Protein AF-A0A7V1NT72-F1 (afdb_monomer_lite)

Sequence (198 aa):
MRAHKFSLVWIGRPIEELARWRARYIGAERLGDFTPPPFPPETQSIVDALARRDTKRSRVLAKYLAEMRDVLAEMHRVLRPDAPAAVVVGTSIMRGLNIQTHLCLAEIATDVGFDLVRISERKLDRDRRMMPARFGKKSSQIEERMHHEYVIGLLKPEAGNERAIQELDNESQYEMLETLVEGRRLRDIADLPFDLAI

Secondary structure (DSSP, 8-state):
--SSHHHHHHTT--HHHHHHHHHTSTT-S--TT--PPP--HHHHHHHHHHHTT-HHHHHHHHHHHHHHHHHHHHHHHHSPTT-EEEEEEE--EETTEE--HHHHHHHHHHHHT-EEEEEEEEEPPGGGSSSPPP-SS---TTTTS--EEEEEEEEPPPTT-SS--S-SS-HHHHHHHHHHHHT----SGGGSSS----

Radius of gyration: 19.91 Å; chains: 1; bounding box: 55×39×51 Å

pLDDT: mean 79.7, std 19.13, range [36.69, 98.44]

Foldseek 3Di:
DVPCLVVCVVVPHDNVVVVVVLCVDQLRLDLPPDDADDADDVLVVLLVVVCVVPVSVSSSVSSNLRVLLVVLLVVLVPDDAFAKDKDKFFWDQDNNDTSPVLVRSLRSNVVSQWDFDDKAKDFADQCPDPDHDDDDDDDDVVNVPGRIMIMTMITNHPPPDPDDPDDDDCPQNVQQSVCVRVVPDCPDPVVRPDDPDD

Structure (mmCIF, N/CA/C/O backbone):
data_AF-A0A7V1NT72-F1
#
_entry.id   AF-A0A7V1NT72-F1
#
loop_
_atom_site.group_PDB
_atom_site.id
_atom_site.type_symbol
_atom_site.label_atom_id
_atom_site.label_alt_id
_atom_site.label_comp_id
_atom_site.label_asym_id
_atom_site.label_entity_id
_atom_site.label_seq_id
_atom_site.pdbx_PDB_ins_code
_atom_site.Cartn_x
_atom_site.Cartn_y
_atom_site.Cartn_z
_atom_site.occupancy
_atom_site.B_iso_or_equiv
_atom_site.auth_seq_id
_atom_site.auth_comp_id
_atom_site.auth_asym_id
_atom_site.auth_atom_id
_atom_site.pdbx_PDB_model_num
ATOM 1 N N . MET A 1 1 ? 3.294 -9.321 -12.147 1.00 66.69 1 MET A N 1
ATOM 2 C CA . MET A 1 1 ? 3.641 -10.502 -12.978 1.00 66.69 1 MET A CA 1
ATOM 3 C C . MET A 1 1 ? 5.153 -10.830 -12.975 1.00 66.69 1 MET A C 1
ATOM 5 O O . MET A 1 1 ? 5.717 -11.158 -14.014 1.00 66.69 1 MET A O 1
ATOM 9 N N . ARG A 1 2 ? 5.852 -10.736 -11.827 1.00 66.12 2 ARG A N 1
ATOM 10 C CA . ARG A 1 2 ? 7.280 -11.121 -11.720 1.00 66.12 2 ARG A CA 1
ATOM 11 C C . ARG A 1 2 ? 7.453 -12.611 -11.383 1.00 66.12 2 ARG A C 1
ATOM 13 O O . ARG A 1 2 ? 8.320 -13.241 -11.968 1.00 66.12 2 ARG A O 1
ATOM 20 N N . ALA A 1 3 ? 6.595 -13.173 -10.527 1.00 73.00 3 ALA A N 1
ATOM 21 C CA . ALA A 1 3 ? 6.707 -14.562 -10.064 1.00 73.00 3 ALA A CA 1
ATOM 22 C C . ALA A 1 3 ? 6.225 -15.620 -11.079 1.00 73.00 3 ALA A C 1
ATOM 24 O O . ALA A 1 3 ? 6.776 -16.709 -11.126 1.00 73.00 3 ALA A O 1
ATOM 25 N N . HIS A 1 4 ? 5.242 -15.297 -11.927 1.00 83.44 4 HIS A N 1
ATOM 26 C CA . HIS A 1 4 ? 4.572 -16.294 -12.784 1.00 83.44 4 HIS A CA 1
ATOM 27 C C . HIS A 1 4 ? 4.878 -16.146 -14.280 1.00 83.44 4 HIS A C 1
ATOM 29 O O . HIS A 1 4 ? 4.281 -16.836 -15.099 1.00 83.44 4 HIS A O 1
ATOM 35 N N . LYS A 1 5 ? 5.790 -15.238 -14.669 1.00 87.44 5 LYS A N 1
ATOM 36 C CA . LYS A 1 5 ? 6.054 -14.932 -16.088 1.00 87.44 5 LYS A CA 1
ATOM 37 C C . LYS A 1 5 ? 6.445 -16.188 -16.874 1.00 87.44 5 LYS A C 1
ATOM 39 O O . LYS A 1 5 ? 5.870 -16.432 -17.925 1.00 87.44 5 LYS A O 1
ATOM 44 N N . PHE A 1 6 ? 7.410 -16.964 -16.379 1.00 88.88 6 PHE A N 1
ATOM 45 C CA . PHE A 1 6 ? 7.919 -18.137 -17.096 1.00 88.88 6 PHE A CA 1
ATOM 46 C C . PHE A 1 6 ? 6.894 -19.269 -17.170 1.00 88.88 6 PHE A C 1
ATOM 48 O O . PHE A 1 6 ? 6.742 -19.856 -18.233 1.00 88.88 6 PHE A O 1
ATOM 55 N N . SER A 1 7 ? 6.132 -19.510 -16.099 1.00 92.50 7 SER A N 1
ATOM 56 C CA . SER A 1 7 ? 5.038 -20.489 -16.105 1.00 92.50 7 SER A CA 1
ATOM 57 C C . SER A 1 7 ? 3.956 -20.128 -17.127 1.00 92.50 7 SER A C 1
ATOM 59 O O . SER A 1 7 ? 3.489 -20.992 -17.859 1.00 92.50 7 SER A O 1
ATOM 61 N N . LEU A 1 8 ? 3.594 -18.843 -17.226 1.00 92.38 8 LEU A N 1
ATOM 62 C CA . LEU A 1 8 ? 2.610 -18.373 -18.205 1.00 92.38 8 LEU A CA 1
ATOM 63 C C . LEU A 1 8 ? 3.124 -18.501 -19.644 1.00 92.38 8 LEU A C 1
ATOM 65 O O . LEU A 1 8 ? 2.370 -18.920 -20.515 1.00 92.38 8 LEU A O 1
ATOM 69 N N . VAL A 1 9 ? 4.402 -18.192 -19.891 1.00 93.69 9 VAL A N 1
ATOM 70 C CA . VAL A 1 9 ? 5.030 -18.420 -21.205 1.00 93.69 9 VAL A CA 1
ATOM 71 C C . VAL A 1 9 ? 5.058 -19.912 -21.548 1.00 93.69 9 VAL A C 1
ATOM 73 O O . VAL A 1 9 ? 4.747 -20.274 -22.676 1.00 93.69 9 VAL A O 1
ATOM 76 N N . TRP A 1 10 ? 5.383 -20.778 -20.584 1.00 94.56 10 TRP A N 1
ATOM 77 C CA . TRP A 1 10 ? 5.433 -22.231 -20.779 1.00 94.56 10 TRP A CA 1
ATOM 78 C C . TRP A 1 10 ? 4.069 -22.833 -21.151 1.00 94.56 10 TRP A C 1
ATOM 80 O O . TRP A 1 10 ? 4.008 -23.688 -22.025 1.00 94.56 10 TRP A O 1
ATOM 90 N N . ILE A 1 11 ? 2.969 -22.324 -20.582 1.00 96.12 11 ILE A N 1
ATOM 91 C CA . ILE A 1 11 ? 1.588 -22.715 -20.947 1.00 96.12 11 ILE A CA 1
ATOM 92 C C . ILE A 1 11 ? 1.115 -22.004 -22.243 1.00 96.12 11 ILE A C 1
ATOM 94 O O . ILE A 1 11 ? -0.050 -22.054 -22.622 1.00 96.12 11 ILE A O 1
ATOM 98 N N . GLY A 1 12 ? 2.022 -21.340 -22.968 1.00 95.12 12 GLY A N 1
ATOM 99 C CA . GLY A 1 12 ? 1.766 -20.796 -24.303 1.00 95.12 12 GLY A CA 1
ATOM 100 C C . GLY A 1 12 ? 1.251 -19.356 -24.338 1.00 95.12 12 GLY A C 1
ATOM 101 O O . GLY A 1 12 ? 0.771 -18.914 -25.381 1.00 95.12 12 GLY A O 1
ATOM 102 N N . ARG A 1 13 ? 1.335 -18.586 -23.239 1.00 94.94 13 ARG A N 1
ATOM 103 C CA . ARG A 1 13 ? 0.926 -17.168 -23.260 1.00 94.94 13 ARG A CA 1
ATOM 104 C C . ARG A 1 13 ? 1.977 -16.285 -23.945 1.00 94.94 13 ARG A C 1
ATOM 106 O O . ARG A 1 13 ? 3.141 -16.310 -23.533 1.00 94.94 13 ARG A O 1
ATOM 113 N N . PRO A 1 14 ? 1.591 -15.446 -24.928 1.00 94.81 14 PRO A N 1
ATOM 114 C CA . PRO A 1 14 ? 2.528 -14.567 -25.621 1.00 94.81 14 PRO A CA 1
ATOM 115 C C . PRO A 1 14 ? 3.187 -13.549 -24.685 1.00 94.81 14 PRO A C 1
ATOM 117 O O . PRO A 1 14 ? 2.525 -12.906 -23.867 1.00 94.81 14 PRO A O 1
ATOM 120 N N . ILE A 1 15 ? 4.494 -13.325 -24.848 1.00 91.94 15 ILE A N 1
ATOM 121 C CA . ILE A 1 15 ? 5.262 -12.374 -24.023 1.00 91.94 15 ILE A CA 1
ATOM 122 C C . ILE A 1 15 ? 4.701 -10.950 -24.126 1.00 91.94 15 ILE A C 1
ATOM 124 O O . ILE A 1 15 ?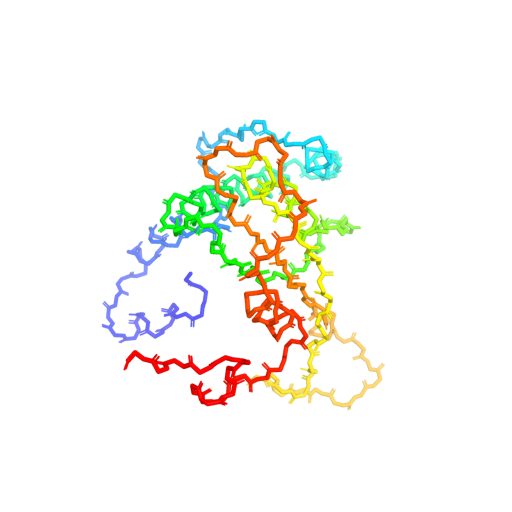 4.665 -10.230 -23.128 1.00 91.94 15 ILE A O 1
ATOM 128 N N . GLU A 1 16 ? 4.252 -10.547 -25.311 1.00 91.56 16 GLU A N 1
ATOM 129 C CA . GLU A 1 16 ? 3.646 -9.236 -25.562 1.00 91.56 16 GLU A CA 1
ATOM 130 C C . GLU A 1 16 ? 2.365 -9.045 -24.747 1.00 91.56 16 GLU A C 1
ATOM 132 O O . GLU A 1 16 ? 2.163 -8.006 -24.116 1.00 91.56 16 GLU A O 1
ATOM 137 N N . GLU A 1 17 ? 1.527 -10.081 -24.688 1.00 91.44 17 GLU A N 1
ATOM 138 C CA . GLU A 1 17 ? 0.306 -10.075 -23.893 1.00 91.44 17 GLU A CA 1
ATOM 139 C C . GLU A 1 17 ? 0.630 -9.897 -22.407 1.00 91.44 17 GLU A C 1
ATOM 141 O O . GLU A 1 17 ? 0.099 -9.011 -21.735 1.00 91.44 17 GLU A O 1
ATOM 146 N N . LEU A 1 18 ? 1.581 -10.689 -21.919 1.00 90.94 18 LEU A N 1
ATOM 147 C CA . LEU A 1 18 ? 2.086 -10.623 -20.557 1.00 90.94 18 LEU A CA 1
ATOM 148 C C . LEU A 1 18 ? 2.665 -9.229 -20.235 1.00 90.94 18 LEU A C 1
ATOM 150 O O . LEU A 1 18 ? 2.420 -8.678 -19.159 1.00 90.94 18 LEU A O 1
ATOM 154 N N . ALA A 1 19 ? 3.407 -8.610 -21.156 1.00 87.56 19 ALA A N 1
ATOM 155 C CA . ALA A 1 19 ? 3.945 -7.262 -20.977 1.00 87.56 19 ALA A CA 1
ATOM 156 C C . ALA A 1 19 ? 2.838 -6.205 -20.814 1.00 87.56 19 ALA A C 1
ATOM 158 O O . ALA A 1 19 ? 2.955 -5.346 -19.933 1.00 87.56 19 ALA A O 1
ATOM 159 N N . ARG A 1 20 ? 1.747 -6.304 -21.591 1.00 88.38 20 ARG A N 1
ATOM 160 C CA . ARG A 1 20 ? 0.566 -5.434 -21.439 1.00 88.38 20 ARG A CA 1
ATOM 161 C C . ARG A 1 20 ? -0.078 -5.601 -20.068 1.00 88.38 20 ARG A C 1
ATOM 163 O O . ARG A 1 20 ? -0.320 -4.607 -19.389 1.00 88.38 20 ARG A O 1
ATOM 170 N N . TRP A 1 21 ? -0.282 -6.839 -19.617 1.00 88.38 21 TRP A N 1
ATOM 171 C CA . TRP A 1 21 ? -0.827 -7.104 -18.284 1.00 88.38 21 TRP A CA 1
ATOM 172 C C . TRP A 1 21 ? 0.068 -6.557 -17.181 1.00 88.38 21 TRP A C 1
ATOM 174 O O . TRP A 1 21 ? -0.412 -5.861 -16.294 1.00 88.38 21 TRP A O 1
ATOM 184 N N . ARG A 1 22 ? 1.383 -6.784 -17.262 1.00 86.38 22 ARG A N 1
ATOM 185 C CA . ARG A 1 22 ? 2.346 -6.275 -16.276 1.00 86.38 22 ARG A CA 1
ATOM 186 C C . ARG A 1 22 ? 2.267 -4.759 -16.095 1.00 86.38 22 ARG A C 1
ATOM 188 O O . ARG A 1 22 ? 2.505 -4.301 -14.984 1.00 86.38 22 ARG A O 1
ATOM 195 N N . ALA A 1 23 ? 1.969 -4.002 -17.149 1.00 85.50 23 ALA A N 1
ATOM 196 C CA . ALA A 1 23 ? 1.839 -2.550 -17.067 1.00 85.50 23 ALA A CA 1
ATOM 197 C C . ALA A 1 23 ? 0.622 -2.093 -16.241 1.00 85.50 23 ALA A C 1
ATOM 199 O O . ALA A 1 23 ? 0.641 -0.980 -15.730 1.00 85.50 23 ALA A O 1
ATOM 200 N N . ARG A 1 24 ? -0.398 -2.950 -16.089 1.00 85.94 24 ARG A N 1
ATOM 201 C CA . ARG A 1 24 ? -1.626 -2.679 -15.323 1.00 85.94 24 ARG A CA 1
ATOM 202 C C . ARG A 1 24 ? -1.544 -3.096 -13.852 1.00 85.94 24 ARG A C 1
ATOM 204 O O . ARG A 1 24 ? -2.481 -2.852 -13.109 1.00 85.94 24 ARG A O 1
ATOM 211 N N . TYR A 1 25 ? -0.480 -3.788 -13.442 1.00 87.94 25 TYR A N 1
ATOM 212 C CA . TYR A 1 25 ? -0.335 -4.230 -12.054 1.00 87.94 25 TYR A CA 1
ATOM 213 C C . TYR A 1 25 ? 0.038 -3.040 -11.173 1.00 87.94 25 TYR A C 1
ATOM 215 O O . TYR A 1 25 ? 0.802 -2.171 -11.598 1.00 87.94 25 TYR A O 1
ATOM 223 N N . ILE A 1 26 ? -0.409 -3.084 -9.921 1.00 86.12 26 ILE A N 1
ATOM 224 C CA . ILE A 1 26 ? 0.021 -2.146 -8.884 1.00 86.12 26 ILE A CA 1
ATOM 225 C C . ILE A 1 26 ? 1.551 -2.156 -8.783 1.00 86.12 26 ILE A C 1
ATOM 227 O O . ILE A 1 26 ? 2.196 -3.212 -8.844 1.00 86.12 26 ILE A O 1
ATOM 231 N N . GLY A 1 27 ? 2.142 -0.968 -8.676 1.00 82.25 27 GLY A N 1
ATOM 232 C CA . GLY A 1 27 ? 3.588 -0.780 -8.619 1.00 82.25 27 GLY A CA 1
ATOM 233 C C . GLY A 1 27 ? 4.294 -1.014 -9.958 1.00 82.25 27 GLY A C 1
ATOM 234 O O . GLY A 1 27 ? 5.514 -1.209 -9.998 1.00 82.25 27 GLY A O 1
ATOM 235 N N . ALA A 1 28 ? 3.567 -1.019 -11.081 1.00 85.44 28 ALA A N 1
ATOM 236 C CA . ALA A 1 28 ? 4.200 -1.013 -12.393 1.00 85.44 28 ALA A CA 1
ATOM 237 C C . ALA A 1 28 ? 5.002 0.284 -12.594 1.00 85.44 28 ALA A C 1
ATOM 239 O O . ALA A 1 28 ? 4.459 1.383 -12.508 1.00 85.44 28 ALA A O 1
ATOM 240 N N . GLU A 1 29 ? 6.286 0.145 -12.941 1.00 86.06 29 GLU A N 1
ATOM 241 C CA . GLU A 1 29 ? 7.218 1.268 -13.158 1.00 86.06 29 GLU A CA 1
ATOM 242 C C . GLU A 1 29 ? 6.925 2.073 -14.438 1.00 86.06 29 GLU A C 1
ATOM 244 O O . GLU A 1 29 ? 7.556 3.099 -14.693 1.00 86.06 29 GLU A O 1
ATOM 249 N N . ARG A 1 30 ? 5.989 1.608 -15.275 1.00 84.50 30 ARG A N 1
AT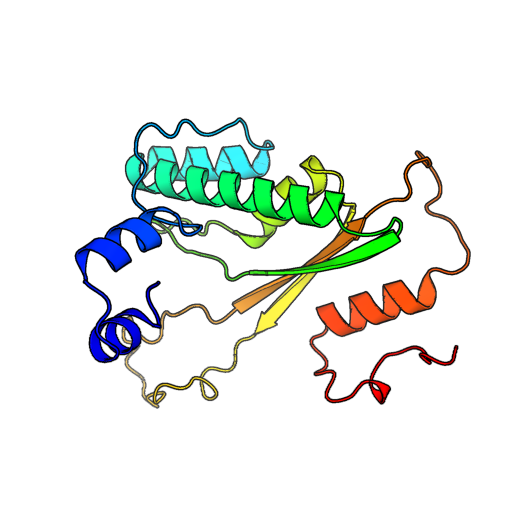OM 250 C CA . ARG A 1 30 ? 5.551 2.347 -16.458 1.00 84.50 30 ARG A CA 1
ATOM 251 C C . ARG A 1 30 ? 4.605 3.456 -16.003 1.00 84.50 30 ARG A C 1
ATOM 253 O O . ARG A 1 30 ? 3.486 3.177 -15.592 1.00 84.50 30 ARG A O 1
ATOM 260 N N . LEU A 1 31 ? 5.084 4.693 -16.083 1.00 81.75 31 LEU A N 1
ATOM 261 C CA . LEU A 1 31 ? 4.344 5.871 -15.630 1.00 81.75 31 LEU A CA 1
ATOM 262 C C . LEU A 1 31 ? 3.244 6.289 -16.614 1.00 81.75 31 LEU A C 1
ATOM 264 O O . LEU A 1 31 ? 2.164 6.651 -16.174 1.00 81.75 31 LEU A O 1
ATOM 268 N N . GLY A 1 32 ? 3.490 6.212 -17.929 1.00 81.62 32 GLY A N 1
ATOM 269 C CA . GLY A 1 32 ? 2.571 6.805 -18.912 1.00 81.62 32 GLY A CA 1
ATOM 270 C C . GLY A 1 32 ? 2.311 8.287 -18.606 1.00 81.62 32 GLY A C 1
ATOM 271 O O . GLY A 1 32 ? 3.198 8.965 -18.080 1.00 81.62 32 GLY A O 1
ATOM 272 N N . ASP A 1 33 ? 1.084 8.740 -18.854 1.00 81.44 33 ASP A N 1
ATOM 273 C CA . ASP A 1 33 ? 0.624 10.109 -18.569 1.00 81.44 33 ASP A CA 1
ATOM 274 C C . ASP A 1 33 ? 0.078 10.264 -17.138 1.00 81.44 33 ASP A C 1
ATOM 276 O O . ASP A 1 33 ? -0.791 11.085 -16.863 1.00 81.44 33 ASP A O 1
ATOM 280 N N . PHE A 1 34 ? 0.575 9.450 -16.201 1.00 86.56 34 PHE A N 1
ATOM 281 C CA . PHE A 1 34 ? 0.149 9.507 -14.809 1.00 86.56 34 PHE A CA 1
ATOM 282 C C . PHE A 1 34 ? 0.612 10.801 -14.128 1.00 86.56 34 PHE A C 1
ATOM 284 O O . PHE A 1 34 ? 1.822 11.078 -14.034 1.00 86.56 34 PHE A O 1
ATOM 291 N N . THR A 1 35 ? -0.370 11.519 -13.586 1.00 87.81 35 THR A N 1
ATOM 292 C CA . THR A 1 35 ? -0.201 12.658 -12.685 1.00 87.81 35 THR A CA 1
ATOM 293 C C . THR A 1 35 ? -0.656 12.232 -11.295 1.00 87.81 35 THR A C 1
ATOM 295 O O . THR A 1 35 ? -1.805 11.809 -11.146 1.00 87.81 35 THR A O 1
ATOM 298 N N . PRO A 1 36 ? 0.224 12.299 -10.283 1.00 85.31 36 PRO A N 1
ATOM 299 C CA . PRO A 1 36 ? -0.156 11.904 -8.948 1.00 85.31 36 PRO A CA 1
ATOM 300 C C . PRO A 1 36 ? -1.204 12.867 -8.368 1.00 85.31 36 PRO A C 1
ATOM 302 O O . PRO A 1 36 ? -1.086 14.080 -8.542 1.00 85.31 36 PRO A O 1
ATOM 305 N N . PRO A 1 37 ? -2.211 12.329 -7.673 1.00 90.56 37 PRO A N 1
ATOM 306 C CA . PRO A 1 37 ? -3.109 13.107 -6.825 1.00 90.56 37 PRO A CA 1
ATOM 307 C C . PRO A 1 37 ? -2.332 13.703 -5.636 1.00 90.56 37 PRO A C 1
ATOM 309 O O . PRO A 1 37 ? -1.239 13.213 -5.331 1.00 90.56 37 PRO A O 1
ATOM 312 N N . PRO A 1 38 ? -2.879 14.716 -4.940 1.00 92.19 38 PRO A N 1
ATOM 313 C CA . PRO A 1 38 ? -2.309 15.148 -3.671 1.00 92.19 38 PRO A CA 1
ATOM 314 C C . PRO A 1 38 ? -2.342 13.995 -2.660 1.00 92.19 38 PRO A C 1
ATOM 316 O O . PRO A 1 38 ? -3.281 13.192 -2.653 1.00 92.19 38 PRO A O 1
ATOM 319 N N . PHE A 1 39 ? -1.305 13.918 -1.830 1.00 97.00 39 PHE A N 1
ATOM 320 C CA . PHE A 1 39 ? -1.243 13.008 -0.691 1.00 97.00 39 PHE A CA 1
ATOM 321 C C . PHE A 1 39 ? -1.368 13.783 0.623 1.00 97.00 39 PHE A C 1
ATOM 323 O O . PHE A 1 39 ? -1.073 14.984 0.651 1.00 97.00 39 PHE A O 1
ATOM 330 N N . PRO A 1 40 ? -1.736 13.095 1.715 1.00 97.44 40 PRO A N 1
ATOM 331 C CA . PRO A 1 40 ? -1.598 13.626 3.063 1.00 97.44 40 PRO A CA 1
ATOM 332 C C . PRO A 1 40 ? -0.173 14.142 3.359 1.00 97.44 40 PRO A C 1
ATOM 334 O O . PRO A 1 40 ? 0.787 13.706 2.704 1.00 97.44 40 PRO A O 1
ATOM 337 N N . PRO A 1 41 ? -0.010 15.095 4.295 1.00 97.62 41 PRO A N 1
ATOM 338 C CA . PRO A 1 41 ? 1.226 15.859 4.448 1.00 97.62 41 PRO A CA 1
ATOM 339 C C . PRO A 1 41 ? 2.490 15.023 4.676 1.00 97.62 41 PRO A C 1
ATOM 341 O O . PRO A 1 41 ? 3.522 15.312 4.057 1.00 97.62 41 PRO A O 1
ATOM 344 N N . GLU A 1 42 ? 2.449 13.992 5.525 1.00 96.00 42 GLU A N 1
ATOM 345 C CA . GLU A 1 42 ? 3.649 13.205 5.833 1.00 96.00 42 GLU A CA 1
ATOM 346 C C . GLU A 1 42 ? 4.066 12.374 4.616 1.00 96.00 42 GLU A C 1
ATOM 348 O O . GLU A 1 42 ? 5.227 12.393 4.197 1.00 96.00 42 GLU A O 1
ATOM 353 N N . THR A 1 43 ? 3.103 11.736 3.962 1.00 97.62 43 THR A N 1
ATOM 354 C CA . THR A 1 43 ? 3.280 10.973 2.727 1.00 97.62 43 THR A CA 1
ATOM 355 C C . THR A 1 43 ? 3.811 11.855 1.601 1.00 97.62 43 THR A C 1
ATOM 357 O O . THR A 1 43 ? 4.777 11.482 0.923 1.00 97.62 43 THR A O 1
ATOM 360 N N . GLN A 1 44 ? 3.235 13.045 1.412 1.00 97.88 44 GLN A N 1
ATOM 361 C CA . GLN A 1 44 ? 3.701 14.001 0.410 1.00 97.88 44 GLN A CA 1
ATOM 362 C C . GLN A 1 44 ? 5.154 14.410 0.682 1.00 97.88 44 GLN A C 1
ATOM 364 O O . GLN A 1 44 ? 5.971 14.445 -0.242 1.00 97.88 44 GLN A O 1
ATOM 369 N N . SER A 1 45 ? 5.521 14.618 1.950 1.00 97.69 45 SER A N 1
ATOM 370 C CA . SER A 1 45 ? 6.891 14.972 2.330 1.00 97.69 45 SER A CA 1
ATOM 371 C C . SER A 1 45 ? 7.916 13.899 1.928 1.00 97.69 45 SER A C 1
ATOM 373 O O . SER A 1 45 ? 9.014 14.237 1.469 1.00 97.69 45 SER A O 1
ATOM 375 N N . ILE A 1 46 ? 7.555 12.611 2.017 1.00 97.25 46 ILE A N 1
ATOM 376 C CA . ILE A 1 46 ? 8.397 11.485 1.585 1.00 97.25 46 ILE A CA 1
ATOM 377 C C . ILE A 1 46 ? 8.534 11.457 0.060 1.00 97.25 46 ILE A C 1
ATOM 379 O O . ILE A 1 46 ? 9.643 11.277 -0.461 1.00 97.25 46 ILE A O 1
ATOM 383 N N . VAL A 1 47 ? 7.435 11.674 -0.668 1.00 97.06 47 VAL A N 1
ATOM 384 C CA . VAL A 1 47 ? 7.442 11.760 -2.137 1.00 97.06 47 VAL A CA 1
ATOM 385 C C . VAL A 1 47 ? 8.348 12.900 -2.607 1.00 97.06 47 VAL A C 1
ATOM 387 O O . VAL A 1 47 ? 9.182 12.691 -3.498 1.00 97.06 47 VAL A O 1
ATOM 390 N N . ASP A 1 48 ? 8.260 14.065 -1.969 1.00 97.25 48 ASP A N 1
ATOM 391 C CA . ASP A 1 48 ? 9.071 15.244 -2.279 1.00 97.25 48 ASP A CA 1
ATOM 392 C C . ASP A 1 48 ? 10.542 15.040 -1.901 1.00 97.25 48 ASP A C 1
ATOM 394 O O . ASP A 1 48 ? 11.451 15.397 -2.657 1.00 97.25 48 ASP A O 1
ATOM 398 N N . ALA A 1 49 ? 10.807 14.412 -0.752 1.00 97.19 49 ALA A N 1
ATOM 399 C CA . ALA A 1 49 ? 12.156 14.048 -0.334 1.00 97.19 49 ALA A CA 1
ATOM 400 C C . ALA A 1 49 ? 12.822 13.096 -1.330 1.00 97.19 49 ALA A C 1
ATOM 402 O O . ALA A 1 49 ? 14.003 13.267 -1.651 1.00 97.19 49 ALA A O 1
ATOM 403 N N . LEU A 1 50 ? 12.071 12.130 -1.866 1.00 97.06 50 LEU A N 1
ATOM 404 C CA . LEU A 1 50 ? 12.560 11.277 -2.940 1.00 97.06 50 LEU A CA 1
ATOM 405 C C . LEU A 1 50 ? 12.706 12.058 -4.251 1.00 97.06 50 LEU A C 1
ATOM 407 O O . LEU A 1 50 ? 13.675 11.8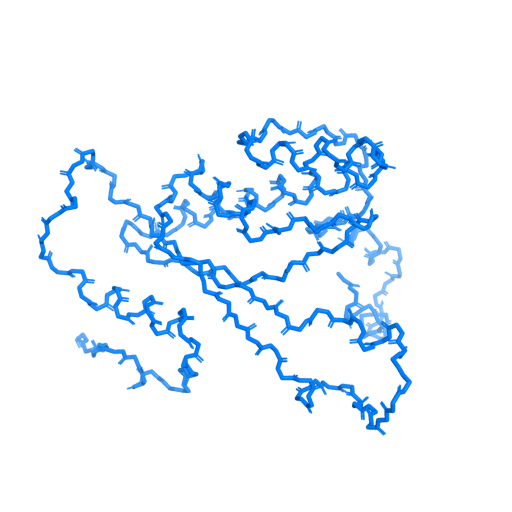24 -4.969 1.00 97.06 50 LEU A O 1
ATOM 411 N N . ALA A 1 51 ? 11.808 12.999 -4.562 1.00 96.44 51 ALA A N 1
ATOM 412 C CA . ALA A 1 51 ? 11.857 13.792 -5.794 1.00 96.44 51 ALA A CA 1
ATOM 413 C C . ALA A 1 51 ? 13.132 14.636 -5.886 1.00 96.44 51 ALA A C 1
ATOM 415 O O . ALA A 1 51 ? 13.727 14.716 -6.961 1.00 96.44 51 ALA A O 1
ATOM 416 N N . ARG A 1 52 ? 13.588 15.181 -4.747 1.00 97.31 52 ARG A N 1
ATOM 417 C CA . ARG A 1 52 ? 14.874 15.889 -4.619 1.00 97.31 52 ARG A CA 1
ATOM 418 C C . ARG A 1 52 ? 16.086 15.005 -4.941 1.00 97.31 52 ARG A C 1
ATOM 420 O O . ARG A 1 52 ? 17.121 15.527 -5.337 1.00 97.31 52 ARG A O 1
ATOM 427 N N . ARG A 1 53 ? 15.977 13.680 -4.769 1.00 96.44 53 ARG A N 1
ATOM 428 C CA . ARG A 1 53 ? 17.060 12.712 -5.041 1.00 96.44 53 ARG A CA 1
ATOM 429 C C . ARG A 1 53 ? 16.955 12.079 -6.428 1.00 96.44 53 ARG A C 1
ATOM 431 O O . ARG A 1 53 ? 17.968 11.848 -7.079 1.00 96.44 53 ARG A O 1
ATOM 438 N N . ASP A 1 54 ? 15.744 11.726 -6.848 1.00 96.00 54 ASP A N 1
ATOM 439 C CA . ASP A 1 54 ? 15.450 11.062 -8.118 1.00 96.00 54 ASP A CA 1
ATOM 440 C C . ASP A 1 54 ? 13.971 11.269 -8.479 1.00 96.00 54 ASP A C 1
ATOM 442 O O . ASP A 1 54 ? 13.076 10.548 -8.024 1.00 96.00 54 ASP A O 1
ATOM 446 N N . THR A 1 55 ? 13.711 12.251 -9.343 1.00 94.06 55 THR A N 1
ATOM 447 C CA . THR A 1 55 ? 12.361 12.615 -9.791 1.00 94.06 55 THR A CA 1
ATOM 448 C C . THR A 1 55 ? 11.631 11.446 -10.455 1.00 94.06 55 THR A C 1
ATOM 450 O O . THR A 1 55 ? 10.432 11.262 -10.254 1.00 94.06 55 THR A O 1
ATOM 453 N N . LYS A 1 56 ? 12.338 10.600 -11.218 1.00 92.88 56 LYS A N 1
ATOM 454 C CA . LYS A 1 56 ? 11.721 9.449 -11.891 1.00 92.88 56 LYS A CA 1
ATOM 455 C C . LYS A 1 56 ? 11.262 8.409 -10.873 1.00 92.88 56 LYS A C 1
ATOM 457 O O . LYS A 1 56 ? 10.156 7.885 -10.991 1.00 92.88 56 LYS A O 1
ATOM 462 N N . ARG A 1 57 ? 12.096 8.103 -9.877 1.00 93.50 57 ARG A N 1
ATOM 463 C CA . ARG A 1 57 ? 11.753 7.159 -8.805 1.00 93.50 57 ARG A CA 1
ATOM 464 C C . ARG A 1 57 ? 10.665 7.701 -7.888 1.00 93.50 57 ARG A C 1
ATOM 466 O O . ARG A 1 57 ? 9.802 6.919 -7.504 1.00 93.50 57 ARG A O 1
ATOM 473 N N . SER A 1 58 ? 10.649 9.005 -7.624 1.00 95.31 58 SER A N 1
ATOM 474 C CA . SER A 1 58 ? 9.548 9.656 -6.908 1.00 95.31 58 SER A CA 1
ATOM 475 C C . SER A 1 58 ? 8.217 9.506 -7.641 1.00 95.31 58 SER A C 1
ATOM 477 O O . SER A 1 58 ? 7.249 9.057 -7.040 1.00 95.31 58 SER A O 1
ATOM 479 N N . ARG A 1 59 ? 8.172 9.719 -8.963 1.00 94.56 59 ARG A N 1
ATOM 480 C CA . ARG A 1 59 ? 6.943 9.475 -9.742 1.00 94.56 59 ARG A CA 1
ATOM 481 C C . ARG A 1 59 ? 6.468 8.021 -9.674 1.00 94.56 59 ARG A C 1
ATOM 483 O O . ARG A 1 59 ? 5.267 7.776 -9.637 1.00 94.56 59 ARG A O 1
ATOM 490 N N . VAL A 1 60 ? 7.391 7.056 -9.652 1.00 93.94 60 VAL A N 1
ATOM 491 C CA . VAL A 1 60 ? 7.043 5.631 -9.486 1.00 93.94 60 VAL A CA 1
ATOM 492 C C . VAL A 1 60 ? 6.477 5.363 -8.092 1.00 93.94 60 VAL A C 1
ATOM 494 O O . VAL A 1 60 ? 5.487 4.644 -7.982 1.00 93.94 60 VAL A O 1
ATOM 497 N N . LEU A 1 61 ? 7.070 5.951 -7.049 1.00 95.38 61 LEU A N 1
ATOM 498 C CA . LEU A 1 61 ? 6.554 5.860 -5.684 1.00 95.38 61 LEU A CA 1
ATOM 499 C C . LEU A 1 61 ? 5.159 6.487 -5.577 1.00 95.38 61 LEU A C 1
ATOM 501 O O . LEU A 1 61 ? 4.244 5.841 -5.085 1.00 95.38 61 LEU A O 1
ATOM 505 N N . ALA A 1 62 ? 4.981 7.699 -6.098 1.00 96.31 62 ALA A N 1
ATOM 506 C CA . ALA A 1 62 ? 3.704 8.401 -6.094 1.00 96.31 62 ALA A CA 1
ATOM 507 C C . ALA A 1 62 ? 2.615 7.601 -6.828 1.00 96.31 62 ALA A C 1
ATOM 509 O O . ALA A 1 62 ? 1.503 7.469 -6.332 1.00 96.31 62 ALA A O 1
ATOM 510 N N . LYS A 1 63 ? 2.944 6.987 -7.972 1.00 95.19 63 LYS A N 1
ATOM 511 C CA . LYS A 1 63 ? 2.024 6.076 -8.668 1.00 95.19 63 LYS A CA 1
ATOM 512 C C . LYS A 1 63 ? 1.618 4.894 -7.795 1.00 95.19 63 LYS A C 1
ATOM 514 O O . LYS A 1 63 ? 0.433 4.613 -7.684 1.00 95.19 63 LYS A O 1
ATOM 519 N N . TYR A 1 64 ? 2.585 4.235 -7.161 1.00 95.50 64 TYR A N 1
ATOM 520 C CA . TYR A 1 64 ? 2.304 3.125 -6.253 1.00 95.50 64 TYR A CA 1
ATOM 521 C C . TYR A 1 64 ? 1.401 3.546 -5.083 1.00 95.50 64 TYR A C 1
ATOM 523 O O . TYR A 1 64 ? 0.438 2.849 -4.787 1.00 95.50 64 TYR A O 1
ATOM 531 N N . LEU A 1 65 ? 1.676 4.687 -4.446 1.00 96.88 65 LEU A N 1
ATOM 532 C CA . LEU A 1 65 ? 0.879 5.190 -3.324 1.00 96.88 65 LEU A CA 1
ATOM 533 C C . LEU A 1 65 ? -0.547 5.561 -3.750 1.00 96.88 65 LEU A C 1
ATOM 535 O O . LEU A 1 65 ? -1.491 5.233 -3.041 1.00 96.88 65 LEU A O 1
ATOM 539 N N . ALA A 1 66 ? -0.719 6.170 -4.925 1.00 96.56 66 ALA A N 1
ATOM 540 C CA . ALA A 1 66 ? -2.043 6.454 -5.476 1.00 96.56 66 ALA A CA 1
ATOM 541 C C . ALA A 1 66 ? -2.831 5.168 -5.767 1.00 96.56 66 ALA A C 1
ATOM 543 O O . ALA A 1 66 ? -3.985 5.059 -5.372 1.00 96.56 66 ALA A O 1
ATOM 544 N N . GLU A 1 67 ? -2.194 4.168 -6.385 1.00 95.62 67 GLU A N 1
ATOM 545 C CA . GLU A 1 67 ? -2.819 2.861 -6.623 1.00 95.62 67 GLU A CA 1
ATOM 546 C C . GLU A 1 67 ? -3.198 2.165 -5.306 1.00 95.62 67 GLU A C 1
ATOM 548 O O . GLU A 1 67 ? -4.252 1.541 -5.216 1.00 95.62 67 GLU A O 1
ATOM 553 N N . MET A 1 68 ? -2.363 2.277 -4.268 1.00 97.31 68 MET A N 1
ATOM 554 C CA . MET A 1 68 ? -2.668 1.722 -2.948 1.00 97.31 68 MET A CA 1
ATOM 555 C C . MET A 1 68 ? -3.786 2.477 -2.231 1.00 97.31 68 MET A C 1
ATOM 557 O O . MET A 1 68 ? -4.568 1.840 -1.531 1.00 97.31 68 MET A O 1
ATOM 561 N N . ARG A 1 69 ? -3.912 3.794 -2.426 1.00 97.56 69 ARG A N 1
ATOM 562 C CA . ARG A 1 69 ? -5.086 4.533 -1.955 1.00 97.56 69 ARG A CA 1
ATOM 563 C C . ARG A 1 69 ? -6.355 3.994 -2.602 1.00 97.56 69 ARG A C 1
ATOM 565 O O . ARG A 1 69 ? -7.327 3.781 -1.894 1.00 97.56 69 ARG A O 1
ATOM 572 N N . ASP A 1 70 ? -6.344 3.733 -3.907 1.00 96.38 70 ASP A N 1
ATOM 573 C CA . ASP A 1 70 ? -7.522 3.194 -4.596 1.00 96.38 70 ASP A CA 1
ATOM 574 C C . ASP A 1 70 ? -7.887 1.793 -4.062 1.00 96.38 70 ASP A C 1
ATOM 576 O O . ASP A 1 70 ? -9.063 1.486 -3.874 1.00 96.38 70 ASP A O 1
ATOM 580 N N . VAL A 1 71 ? -6.887 0.963 -3.730 1.00 97.44 71 VAL A N 1
ATOM 581 C CA . VAL A 1 71 ? -7.104 -0.320 -3.034 1.00 97.44 71 VAL A CA 1
ATOM 582 C C . VAL A 1 71 ? -7.734 -0.116 -1.658 1.00 97.44 71 VAL A C 1
ATOM 584 O O . VAL A 1 71 ? -8.712 -0.785 -1.339 1.00 97.44 71 VAL A O 1
ATOM 587 N N . LEU A 1 72 ? -7.194 0.794 -0.846 1.00 98.06 72 LEU A N 1
ATOM 588 C CA . LEU A 1 72 ? -7.714 1.087 0.491 1.00 98.06 72 LEU A CA 1
ATOM 589 C C . LEU A 1 72 ? -9.137 1.653 0.422 1.00 98.06 72 LEU A C 1
ATOM 591 O O . LEU A 1 72 ? -10.000 1.221 1.177 1.00 98.06 72 LEU A O 1
ATOM 595 N N . ALA A 1 73 ? -9.414 2.551 -0.521 1.00 97.69 73 ALA A N 1
ATOM 596 C CA . ALA A 1 73 ? -10.746 3.100 -0.749 1.00 97.69 73 ALA A CA 1
ATOM 597 C C . ALA A 1 73 ? -11.749 2.005 -1.114 1.00 97.69 73 ALA A C 1
ATOM 599 O O . ALA A 1 73 ? -12.858 1.975 -0.581 1.00 97.69 73 ALA A O 1
ATOM 600 N N . GLU A 1 74 ? -11.349 1.061 -1.963 1.00 98.19 74 GLU A N 1
ATOM 601 C CA . GLU A 1 74 ? -12.206 -0.063 -2.316 1.00 98.19 74 GLU A CA 1
ATOM 602 C C . GLU A 1 74 ? -12.412 -1.018 -1.134 1.00 98.19 74 GLU A C 1
ATOM 604 O O . GLU A 1 74 ? -13.541 -1.444 -0.897 1.00 98.19 74 GLU A O 1
ATOM 609 N N . MET A 1 75 ? -11.370 -1.292 -0.337 1.00 97.44 75 MET A N 1
ATOM 610 C CA . MET A 1 75 ? -11.501 -2.040 0.920 1.00 97.44 75 MET A CA 1
ATOM 611 C C . MET A 1 75 ? -12.505 -1.362 1.858 1.00 97.44 75 MET A C 1
ATOM 613 O O . MET A 1 75 ? -13.431 -2.012 2.340 1.00 97.44 75 MET A O 1
ATOM 617 N N . HIS A 1 76 ? -12.371 -0.051 2.072 1.00 96.50 76 HIS A N 1
ATOM 618 C CA . HIS A 1 76 ? -13.285 0.724 2.905 1.00 96.50 76 HIS A CA 1
ATOM 619 C C . HIS A 1 76 ? -14.720 0.650 2.372 1.00 96.50 76 HIS A C 1
ATOM 621 O O . HIS A 1 76 ? -15.669 0.449 3.127 1.00 96.50 76 HIS A O 1
ATOM 627 N N . ARG A 1 77 ? -14.905 0.754 1.053 1.00 96.88 77 ARG A N 1
ATOM 628 C CA . ARG A 1 77 ? -16.224 0.698 0.416 1.00 96.88 77 ARG A CA 1
ATOM 629 C C . ARG A 1 77 ? -16.926 -0.644 0.640 1.00 96.88 77 ARG A C 1
ATOM 631 O O . ARG A 1 77 ? -18.127 -0.644 0.902 1.00 96.88 77 ARG A O 1
ATOM 638 N N . VAL A 1 78 ? -16.210 -1.766 0.517 1.00 97.00 78 VAL A N 1
ATOM 639 C CA . VAL A 1 78 ? -16.811 -3.116 0.559 1.00 97.00 78 VAL A CA 1
ATOM 640 C C . VAL A 1 78 ? -16.960 -3.693 1.961 1.00 97.00 78 VAL A C 1
ATOM 642 O O . VAL A 1 78 ? -17.812 -4.555 2.170 1.00 97.00 78 VAL A O 1
ATOM 645 N N . LEU A 1 79 ? -16.141 -3.252 2.915 1.00 93.56 79 LEU A N 1
ATOM 646 C CA . LEU A 1 79 ? -16.242 -3.707 4.295 1.00 93.56 79 LEU A CA 1
ATOM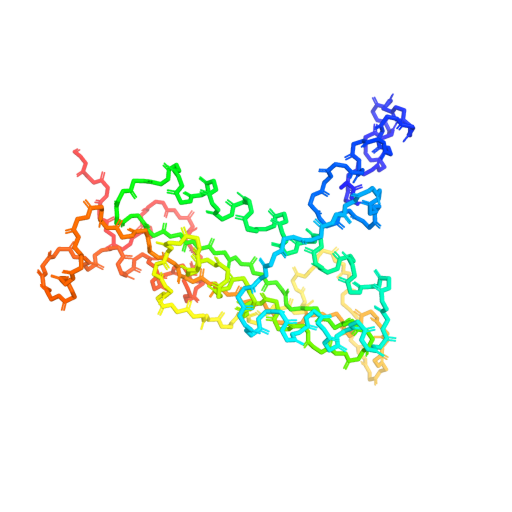 647 C C . LEU A 1 79 ? -17.560 -3.241 4.921 1.00 93.56 79 LEU A C 1
ATOM 649 O O . LEU A 1 79 ? -18.037 -2.135 4.653 1.00 93.56 79 LEU A O 1
ATOM 653 N N . ARG A 1 80 ? -18.154 -4.074 5.777 1.00 91.50 80 ARG A N 1
ATOM 654 C CA . ARG A 1 80 ? -19.257 -3.625 6.635 1.00 91.50 80 ARG A CA 1
ATOM 655 C C . ARG A 1 80 ? -18.734 -2.603 7.664 1.00 91.50 80 ARG A C 1
ATOM 657 O O . ARG A 1 80 ? -17.537 -2.630 7.955 1.00 91.50 80 ARG A O 1
ATOM 664 N N . PRO A 1 81 ? -19.586 -1.708 8.184 1.00 89.62 81 PRO A N 1
ATOM 665 C CA . PRO A 1 81 ? -19.256 -0.895 9.354 1.00 89.62 81 PRO A CA 1
ATOM 666 C C . PRO A 1 81 ? -18.673 -1.734 10.500 1.00 89.62 81 PRO A C 1
ATOM 668 O O . PRO A 1 81 ? -19.006 -2.917 10.617 1.00 89.62 81 PRO A O 1
ATOM 671 N N . ASP A 1 82 ? -17.755 -1.143 11.259 1.00 88.38 82 ASP A N 1
ATOM 672 C CA . ASP A 1 82 ? -16.957 -1.763 12.323 1.00 88.38 82 ASP A CA 1
ATOM 673 C C . ASP A 1 82 ? -16.166 -3.006 11.899 1.00 88.38 82 ASP A C 1
ATOM 675 O O . ASP A 1 82 ? -15.665 -3.762 12.717 1.00 88.38 82 ASP A O 1
ATOM 679 N N . ALA A 1 83 ? -15.987 -3.268 10.604 1.00 87.56 83 ALA A N 1
ATOM 680 C CA . ALA A 1 83 ? -15.128 -4.372 10.205 1.00 87.56 83 ALA A CA 1
ATOM 681 C C . ALA A 1 83 ? -13.644 -3.991 10.337 1.00 87.56 83 ALA A C 1
ATOM 683 O O . ALA A 1 83 ? -13.222 -2.961 9.791 1.00 87.56 83 ALA A O 1
ATOM 684 N N . PRO A 1 84 ? -12.818 -4.850 10.960 1.00 90.38 84 PRO A N 1
ATOM 685 C CA . PRO A 1 84 ? -11.379 -4.675 10.939 1.00 90.38 84 PRO A CA 1
ATOM 686 C C . PRO A 1 84 ? -10.803 -5.024 9.563 1.00 90.38 84 PRO A C 1
ATOM 688 O O . PRO A 1 84 ? -11.290 -5.905 8.847 1.00 90.38 84 PRO A O 1
ATOM 691 N N . ALA A 1 85 ? -9.702 -4.366 9.218 1.00 92.44 85 ALA A N 1
ATOM 692 C CA . ALA A 1 85 ? -8.873 -4.682 8.069 1.00 92.44 85 ALA A CA 1
ATOM 693 C C . ALA A 1 85 ? -7.399 -4.719 8.477 1.00 92.44 85 ALA A C 1
ATOM 695 O O . ALA A 1 85 ? -6.952 -3.964 9.337 1.00 92.44 85 ALA A O 1
ATOM 696 N N . ALA A 1 86 ? -6.625 -5.587 7.830 1.00 93.38 86 ALA A N 1
ATOM 697 C CA . ALA A 1 86 ? -5.188 -5.675 8.047 1.00 93.38 86 ALA A CA 1
ATOM 698 C C . ALA A 1 86 ? -4.442 -5.586 6.714 1.00 93.38 86 ALA A C 1
ATOM 700 O O . ALA A 1 86 ? -4.747 -6.318 5.770 1.00 93.38 86 ALA A O 1
ATOM 701 N N . VAL A 1 87 ? -3.434 -4.717 6.647 1.00 94.50 87 VAL A N 1
ATOM 702 C CA . VAL A 1 87 ? -2.538 -4.592 5.491 1.00 94.50 87 VAL A CA 1
ATOM 703 C C . VAL A 1 87 ? -1.120 -4.921 5.928 1.00 94.50 87 VAL A C 1
ATOM 705 O O . VAL A 1 87 ? -0.539 -4.231 6.760 1.00 94.50 87 VAL A O 1
ATOM 708 N N . VAL A 1 88 ? -0.545 -5.976 5.351 1.00 94.19 88 VAL A N 1
ATOM 709 C CA . VAL A 1 88 ? 0.850 -6.351 5.601 1.00 94.19 88 VAL A CA 1
ATOM 710 C C . VAL A 1 88 ? 1.725 -5.769 4.504 1.00 94.19 88 VAL A C 1
ATOM 712 O O . VAL A 1 88 ? 1.548 -6.083 3.325 1.00 94.19 88 VAL A O 1
ATOM 715 N N . VAL A 1 89 ? 2.683 -4.929 4.883 1.00 92.38 89 VAL A N 1
ATOM 716 C CA . VAL A 1 89 ? 3.554 -4.239 3.938 1.00 92.38 89 VAL A CA 1
ATOM 717 C C . VAL A 1 89 ? 5.004 -4.237 4.392 1.00 92.38 89 VAL A C 1
ATOM 719 O O . VAL A 1 89 ? 5.350 -4.008 5.547 1.00 92.38 89 VAL A O 1
ATOM 722 N N . GLY A 1 90 ? 5.884 -4.473 3.433 1.00 88.88 90 GLY A N 1
ATOM 723 C CA . GLY A 1 90 ? 7.311 -4.299 3.603 1.00 88.88 90 GLY A CA 1
ATOM 724 C C . GLY A 1 90 ? 7.750 -2.859 3.361 1.00 88.88 90 GLY A C 1
ATOM 725 O O . GLY A 1 90 ? 7.288 -2.237 2.405 1.00 88.88 90 GLY A O 1
ATOM 726 N N . THR A 1 91 ? 8.681 -2.335 4.162 1.00 86.19 91 THR A N 1
ATOM 727 C CA . THR A 1 91 ? 9.289 -1.036 3.831 1.00 86.19 91 THR A CA 1
ATOM 728 C C . THR A 1 91 ? 10.259 -1.157 2.653 1.00 86.19 91 THR A C 1
ATOM 730 O O . THR A 1 91 ? 10.884 -2.196 2.433 1.00 86.19 91 THR A O 1
ATOM 733 N N . SER A 1 92 ? 10.421 -0.074 1.894 1.00 85.56 92 SER A N 1
ATOM 734 C CA . SER A 1 92 ? 11.381 0.002 0.794 1.00 85.56 92 SER A CA 1
ATOM 735 C C . SER A 1 92 ? 12.453 1.050 1.061 1.00 85.56 92 SER A C 1
ATOM 737 O O . SER A 1 92 ? 12.185 2.101 1.641 1.00 85.56 92 SER A O 1
ATOM 739 N N . ILE A 1 93 ? 13.668 0.782 0.581 1.00 89.00 93 ILE A N 1
ATOM 740 C CA . ILE A 1 93 ? 14.742 1.772 0.512 1.00 89.00 93 ILE A CA 1
ATOM 741 C C . ILE A 1 93 ? 14.919 2.164 -0.953 1.00 89.00 93 ILE A C 1
ATOM 743 O O . ILE A 1 93 ? 15.270 1.337 -1.796 1.00 89.00 93 ILE A O 1
ATOM 747 N N . MET A 1 94 ? 14.709 3.440 -1.265 1.00 90.00 94 MET A N 1
ATOM 748 C CA . MET A 1 94 ? 14.871 3.986 -2.612 1.00 90.00 94 MET A CA 1
ATOM 749 C C . MET A 1 94 ? 15.889 5.118 -2.566 1.00 90.00 94 MET A C 1
ATOM 751 O O . MET A 1 94 ? 15.685 6.111 -1.881 1.00 90.00 94 MET A O 1
ATOM 755 N N . ARG A 1 95 ? 17.012 4.980 -3.285 1.00 90.38 95 ARG A N 1
ATOM 756 C CA . ARG A 1 95 ? 18.093 5.994 -3.289 1.00 90.38 95 ARG A CA 1
ATOM 757 C C . ARG A 1 95 ? 18.563 6.372 -1.873 1.00 90.38 95 ARG A C 1
ATOM 759 O O . ARG A 1 95 ? 18.708 7.548 -1.539 1.00 90.38 95 ARG A O 1
ATOM 766 N N . GLY A 1 96 ? 18.740 5.356 -1.026 1.00 88.75 96 GLY A N 1
ATOM 767 C CA . GLY A 1 96 ? 19.147 5.527 0.372 1.00 88.75 96 GLY A CA 1
ATOM 768 C C . GLY A 1 96 ? 18.120 6.253 1.247 1.00 88.75 96 GLY A C 1
ATOM 769 O O . GLY A 1 96 ? 18.453 6.663 2.352 1.00 88.75 96 GLY A O 1
ATOM 770 N N . LEU A 1 97 ? 16.898 6.482 0.757 1.00 90.31 97 LEU A N 1
ATOM 771 C CA . LEU A 1 97 ? 15.784 6.978 1.555 1.00 90.31 97 LEU A CA 1
ATOM 772 C C . LEU A 1 97 ? 14.950 5.776 1.991 1.00 90.31 97 LEU A C 1
ATOM 774 O O . LEU A 1 97 ? 14.476 5.027 1.135 1.00 90.31 97 LEU A O 1
ATOM 778 N N . ASN A 1 98 ? 14.788 5.584 3.299 1.00 92.25 98 ASN A N 1
ATOM 779 C CA . ASN A 1 98 ? 13.782 4.664 3.816 1.00 92.25 98 ASN A CA 1
ATOM 780 C C . ASN A 1 98 ? 12.416 5.310 3.592 1.00 92.25 98 ASN A C 1
ATOM 782 O O . ASN A 1 98 ? 12.149 6.374 4.139 1.00 92.25 98 ASN A O 1
ATOM 786 N N . ILE A 1 99 ? 11.593 4.688 2.757 1.00 93.50 99 ILE A N 1
ATOM 787 C CA . ILE A 1 99 ? 10.282 5.222 2.386 1.00 93.50 99 ILE A CA 1
ATOM 788 C C . ILE A 1 99 ? 9.289 5.114 3.540 1.00 93.50 99 ILE A C 1
ATOM 790 O O . ILE A 1 99 ? 8.308 5.840 3.538 1.00 93.50 99 ILE A O 1
ATOM 794 N N . GLN A 1 100 ? 9.533 4.225 4.511 1.00 93.00 100 GLN A N 1
ATOM 795 C CA . GLN A 1 100 ? 8.604 3.969 5.616 1.00 93.00 100 GLN A CA 1
ATOM 796 C C . GLN A 1 100 ? 7.186 3.705 5.094 1.00 93.00 100 GLN A C 1
ATOM 798 O O . GLN A 1 100 ? 6.209 4.277 5.558 1.00 93.00 100 GLN A O 1
ATOM 803 N N . THR A 1 101 ? 7.078 2.815 4.100 1.00 94.75 101 THR A N 1
ATOM 804 C CA . THR A 1 101 ? 5.836 2.573 3.344 1.00 94.75 101 THR A CA 1
ATOM 805 C C . THR A 1 101 ? 4.631 2.280 4.240 1.00 94.75 101 THR A C 1
ATOM 807 O O . THR A 1 101 ? 3.519 2.653 3.896 1.00 94.75 101 THR A O 1
ATOM 810 N N . HIS A 1 102 ? 4.848 1.654 5.396 1.00 95.50 102 HIS A N 1
ATOM 811 C CA . HIS A 1 102 ? 3.805 1.397 6.384 1.00 95.50 102 HIS A CA 1
ATOM 812 C C . HIS A 1 102 ? 3.183 2.675 6.958 1.00 95.50 102 HIS A C 1
ATOM 814 O O . HIS A 1 102 ? 1.969 2.716 7.104 1.00 95.50 102 HIS A O 1
ATOM 820 N N . LEU A 1 103 ? 3.980 3.716 7.219 1.00 97.44 103 LEU A N 1
ATOM 821 C CA . LEU A 1 103 ? 3.477 5.009 7.688 1.00 97.44 103 LEU A CA 1
ATOM 822 C C . LEU A 1 103 ? 2.698 5.715 6.581 1.00 97.44 103 LEU A C 1
ATOM 824 O O . LEU A 1 103 ? 1.577 6.146 6.815 1.00 97.44 103 LEU A O 1
ATOM 828 N N . CYS A 1 104 ? 3.233 5.732 5.355 1.00 97.88 104 CYS A N 1
ATOM 829 C CA . CYS A 1 104 ? 2.526 6.338 4.226 1.00 97.88 104 CYS A CA 1
ATOM 830 C C . CYS A 1 104 ? 1.168 5.669 3.975 1.00 97.88 104 CYS A C 1
ATOM 832 O O . CYS A 1 104 ? 0.169 6.340 3.754 1.00 97.88 104 CYS A O 1
ATOM 834 N N . LEU A 1 105 ? 1.114 4.333 4.006 1.00 98.06 105 LEU A N 1
ATOM 835 C CA . LEU A 1 105 ? -0.143 3.612 3.805 1.00 98.06 105 LEU A CA 1
ATOM 836 C C . LEU A 1 105 ? -1.111 3.769 4.979 1.00 98.06 105 LEU A C 1
ATOM 838 O O . LEU A 1 105 ? -2.314 3.775 4.742 1.00 98.06 105 LEU A O 1
ATOM 842 N N . ALA A 1 106 ? -0.613 3.895 6.209 1.00 97.88 106 ALA A N 1
ATOM 843 C CA . ALA A 1 106 ? -1.450 4.168 7.370 1.00 97.88 106 ALA A CA 1
ATOM 844 C C . ALA A 1 106 ? -2.098 5.556 7.272 1.00 97.88 106 ALA A C 1
ATOM 846 O O . ALA A 1 106 ? -3.310 5.666 7.409 1.00 97.88 106 ALA A O 1
ATOM 847 N N . GLU A 1 107 ? -1.320 6.587 6.935 1.00 98.38 107 GLU A N 1
ATOM 848 C CA . GLU A 1 107 ? -1.830 7.950 6.749 1.00 98.38 107 GLU A CA 1
ATOM 849 C C . GLU A 1 107 ? -2.830 8.028 5.582 1.00 98.38 107 GLU A C 1
ATOM 851 O O . GLU A 1 107 ? -3.903 8.610 5.718 1.00 98.38 107 GLU A O 1
ATOM 856 N N . ILE A 1 108 ? -2.531 7.370 4.454 1.00 98.44 108 ILE A N 1
ATOM 857 C CA . ILE A 1 108 ? -3.467 7.249 3.326 1.00 98.44 108 ILE A CA 1
ATOM 858 C C . ILE A 1 108 ? -4.750 6.512 3.741 1.00 98.44 108 ILE A C 1
ATOM 860 O O . ILE A 1 108 ? -5.831 6.877 3.290 1.00 98.44 108 ILE A O 1
ATOM 864 N N . ALA A 1 109 ? -4.660 5.464 4.564 1.00 98.00 109 ALA A N 1
ATOM 865 C CA . ALA A 1 109 ? -5.840 4.742 5.033 1.00 98.00 109 ALA A CA 1
ATOM 866 C C . ALA A 1 109 ? -6.732 5.630 5.911 1.00 98.00 109 ALA A C 1
ATOM 868 O O . ALA A 1 109 ? -7.951 5.598 5.748 1.00 98.00 109 ALA A O 1
ATOM 869 N N . THR A 1 110 ? -6.132 6.454 6.775 1.00 97.56 110 THR A N 1
ATOM 870 C CA . THR A 1 110 ? -6.862 7.459 7.559 1.00 97.56 110 THR A CA 1
ATOM 871 C C . THR A 1 110 ? -7.531 8.501 6.669 1.00 97.56 110 THR A C 1
ATOM 873 O O . THR A 1 110 ? -8.713 8.774 6.845 1.00 97.56 110 THR A O 1
ATOM 876 N N . ASP A 1 111 ? -6.829 9.015 5.658 1.00 97.56 111 ASP A N 1
ATOM 877 C CA . ASP A 1 111 ? -7.385 9.961 4.675 1.00 97.56 111 ASP A CA 1
ATOM 878 C C . ASP A 1 111 ? -8.556 9.368 3.867 1.00 97.56 111 ASP A C 1
ATOM 880 O O . ASP A 1 111 ? -9.511 10.061 3.525 1.00 97.56 111 ASP A O 1
ATOM 884 N N . VAL A 1 112 ? -8.524 8.057 3.607 1.00 96.88 112 VAL A N 1
ATOM 885 C CA . VAL A 1 112 ? -9.622 7.313 2.967 1.00 96.88 112 VAL A CA 1
ATOM 886 C C . VAL A 1 112 ? -10.849 7.156 3.879 1.00 96.88 112 VAL A C 1
ATOM 888 O O . VAL A 1 112 ? -11.958 6.993 3.364 1.00 96.88 112 VAL A O 1
ATOM 891 N N . GLY A 1 113 ? -10.668 7.195 5.202 1.00 96.25 113 GLY A N 1
ATOM 892 C CA . GLY A 1 113 ? -11.745 7.084 6.192 1.00 96.25 113 GLY A CA 1
ATOM 893 C C . GLY A 1 113 ? -11.651 5.890 7.146 1.00 96.25 113 GLY A C 1
ATOM 894 O O . GLY A 1 113 ? -12.613 5.628 7.858 1.00 96.25 113 GLY A O 1
ATOM 895 N N . PHE A 1 114 ? -10.538 5.151 7.174 1.00 96.62 114 PHE A N 1
ATOM 896 C CA . PHE A 1 114 ? -10.300 4.156 8.225 1.00 96.62 114 PHE A CA 1
ATOM 897 C C . PHE A 1 114 ? -9.776 4.799 9.511 1.00 96.62 114 PHE A C 1
ATOM 899 O O . PHE A 1 114 ? -8.948 5.707 9.466 1.00 96.62 114 PHE A O 1
ATOM 906 N N . ASP A 1 115 ? -10.108 4.210 10.652 1.00 94.94 115 ASP A N 1
ATOM 907 C CA . ASP A 1 115 ? -9.389 4.465 11.894 1.00 94.94 115 ASP A CA 1
ATOM 908 C C . ASP A 1 115 ? -8.130 3.597 11.950 1.00 94.94 115 ASP A C 1
ATOM 910 O O . ASP A 1 115 ? -8.174 2.372 11.784 1.00 94.94 115 ASP A O 1
ATOM 914 N N . LEU A 1 116 ? -6.980 4.231 12.183 1.00 95.00 116 LEU A N 1
ATOM 915 C CA . LEU A 1 116 ? -5.730 3.517 12.416 1.00 95.00 116 LEU A CA 1
ATOM 916 C C . LEU A 1 116 ? -5.706 3.012 13.857 1.00 95.00 116 LEU A C 1
ATOM 918 O O . LEU A 1 116 ? -5.590 3.800 14.792 1.00 95.00 116 LEU A O 1
ATOM 922 N N . VAL A 1 117 ? -5.740 1.693 14.035 1.00 93.38 117 VAL A N 1
ATOM 923 C CA . VAL A 1 117 ? -5.689 1.092 15.372 1.00 93.38 117 VAL A CA 1
ATOM 924 C C . VAL A 1 117 ? -4.246 0.913 15.829 1.00 93.38 117 VAL A C 1
ATOM 926 O O . VAL A 1 117 ? -3.871 1.342 16.919 1.00 93.38 117 VAL A O 1
ATOM 929 N N . ARG A 1 118 ? -3.410 0.263 15.005 1.00 90.19 118 ARG A N 1
ATOM 930 C CA . ARG A 1 118 ? -2.011 -0.023 15.354 1.00 90.19 118 ARG A CA 1
ATOM 931 C C . ARG A 1 118 ? -1.169 -0.368 14.133 1.00 90.19 118 ARG A C 1
ATOM 933 O O . ARG A 1 118 ? -1.651 -0.968 13.179 1.00 90.19 118 ARG A O 1
ATOM 940 N N . ILE A 1 119 ? 0.128 -0.082 14.217 1.00 92.94 119 ILE A N 1
ATOM 941 C CA . ILE A 1 119 ? 1.145 -0.662 13.337 1.00 92.94 119 ILE A CA 1
ATOM 942 C C . ILE A 1 119 ? 2.027 -1.585 14.178 1.00 92.94 119 ILE A C 1
ATOM 944 O O . ILE A 1 119 ? 2.578 -1.164 15.195 1.00 92.94 119 ILE A O 1
ATOM 948 N N . SER A 1 120 ? 2.156 -2.844 13.766 1.00 91.44 120 SER A N 1
ATOM 949 C CA . SER A 1 120 ? 3.031 -3.829 14.409 1.00 91.44 120 SER A CA 1
ATOM 950 C C . SER A 1 120 ? 4.137 -4.256 13.465 1.00 91.44 120 SER A C 1
ATOM 952 O O . SER A 1 120 ? 3.913 -4.448 12.273 1.00 91.44 120 SER A O 1
ATOM 954 N N . GLU A 1 121 ? 5.344 -4.405 13.994 1.00 91.06 121 GLU A N 1
ATOM 955 C CA . GLU A 1 121 ? 6.484 -4.898 13.238 1.00 91.06 121 GLU A CA 1
ATOM 956 C C . GLU A 1 121 ? 6.575 -6.420 13.360 1.00 91.06 121 GLU A C 1
ATOM 958 O O . GLU A 1 121 ? 6.637 -6.974 14.457 1.00 91.06 121 GLU A O 1
ATOM 963 N N . ARG A 1 122 ? 6.648 -7.104 12.218 1.00 85.88 122 ARG A N 1
ATOM 964 C CA . ARG A 1 122 ? 6.872 -8.543 12.136 1.00 85.88 122 ARG A CA 1
ATOM 965 C C . ARG A 1 122 ? 8.242 -8.824 11.535 1.00 85.88 122 ARG A C 1
ATOM 967 O O . ARG A 1 122 ? 8.566 -8.416 10.417 1.00 85.88 122 ARG A O 1
ATOM 974 N N . LYS A 1 123 ? 9.054 -9.573 12.277 1.00 81.69 123 LYS A N 1
ATOM 975 C CA . LYS A 1 123 ? 10.365 -10.026 11.813 1.00 81.69 123 LYS A CA 1
ATOM 976 C C . LYS A 1 123 ? 10.196 -11.212 10.866 1.00 81.69 123 LYS A C 1
ATOM 978 O O . LYS A 1 123 ? 9.627 -12.238 11.232 1.00 81.69 123 LYS A O 1
ATOM 983 N N . LEU A 1 124 ? 10.729 -11.085 9.658 1.00 73.94 124 LEU A N 1
ATOM 984 C CA . LEU A 1 124 ? 10.780 -12.175 8.694 1.00 73.94 124 LEU A CA 1
ATOM 985 C C . LEU A 1 124 ? 11.961 -13.090 9.022 1.00 73.94 124 LEU A C 1
ATOM 987 O O . LEU A 1 124 ? 13.113 -12.656 9.016 1.00 73.94 124 LEU A O 1
ATOM 991 N N . ASP A 1 125 ? 11.677 -14.368 9.272 1.00 67.88 125 ASP A N 1
ATOM 992 C CA . ASP A 1 125 ? 12.715 -15.380 9.467 1.00 67.88 125 ASP A CA 1
ATOM 993 C C . ASP A 1 125 ? 13.517 -15.567 8.163 1.00 67.88 125 ASP A C 1
ATOM 995 O O . ASP A 1 125 ? 12.959 -15.786 7.079 1.00 67.88 125 ASP A O 1
ATOM 999 N N . ARG A 1 126 ? 14.842 -15.444 8.269 1.00 60.88 126 ARG A N 1
ATOM 1000 C CA . ARG A 1 126 ? 15.787 -15.535 7.151 1.00 60.88 126 ARG A CA 1
ATOM 1001 C C . ARG A 1 126 ? 15.779 -16.929 6.528 1.00 60.88 126 ARG A C 1
ATOM 1003 O O . ARG A 1 126 ? 15.885 -17.044 5.306 1.00 60.88 126 ARG A O 1
ATOM 1010 N N . ASP A 1 127 ? 15.609 -17.955 7.356 1.00 56.16 127 ASP A N 1
ATOM 1011 C CA . ASP A 1 127 ? 15.889 -19.345 6.989 1.00 56.16 127 ASP A CA 1
ATOM 1012 C C . ASP A 1 127 ? 14.641 -20.089 6.491 1.00 56.16 127 ASP A C 1
ATOM 1014 O O . ASP A 1 127 ? 14.723 -21.219 6.016 1.00 56.16 127 ASP A O 1
ATOM 1018 N N . ARG A 1 128 ? 13.473 -19.433 6.527 1.00 58.16 128 ARG A N 1
ATOM 1019 C CA . ARG A 1 128 ? 12.185 -19.989 6.071 1.00 58.16 128 ARG A CA 1
ATOM 1020 C C . ARG A 1 128 ? 11.763 -19.514 4.679 1.00 58.16 128 ARG A C 1
ATOM 1022 O O . ARG A 1 128 ? 10.605 -19.662 4.292 1.00 58.16 128 ARG A O 1
ATOM 1029 N N . ARG A 1 129 ? 12.676 -18.913 3.912 1.00 62.22 129 ARG A N 1
ATOM 1030 C CA . ARG A 1 129 ? 12.411 -18.477 2.531 1.00 62.22 129 ARG A CA 1
ATOM 1031 C C . ARG A 1 129 ? 12.660 -19.633 1.561 1.00 62.22 129 ARG A C 1
ATOM 1033 O O . ARG A 1 129 ? 13.579 -20.415 1.754 1.00 62.22 129 ARG A O 1
ATOM 1040 N N . MET A 1 130 ? 11.895 -19.700 0.464 1.00 54.22 130 MET A N 1
ATOM 1041 C CA . MET A 1 130 ? 12.027 -20.748 -0.574 1.00 54.22 130 MET A CA 1
ATOM 1042 C C . MET A 1 130 ? 13.378 -20.755 -1.325 1.00 54.22 130 MET A C 1
ATOM 1044 O O . MET A 1 130 ? 13.562 -21.539 -2.250 1.00 54.22 130 MET A O 1
ATOM 1048 N N . MET A 1 131 ? 14.320 -19.883 -0.959 1.00 54.62 131 MET A N 1
ATOM 1049 C CA . MET A 1 131 ? 15.657 -19.815 -1.543 1.00 54.62 131 MET A CA 1
ATOM 1050 C C . MET A 1 131 ? 16.698 -20.168 -0.475 1.00 54.62 131 MET A C 1
ATOM 1052 O O . MET A 1 131 ? 16.571 -19.671 0.644 1.00 54.62 131 MET A O 1
ATOM 1056 N N . PRO A 1 132 ? 17.748 -20.947 -0.803 1.00 54.94 132 PRO A N 1
ATOM 1057 C CA . PRO A 1 132 ? 18.772 -21.334 0.163 1.00 54.94 132 PRO A CA 1
ATOM 1058 C C . PRO A 1 132 ? 19.417 -20.112 0.830 1.00 54.94 132 PRO A C 1
ATOM 1060 O O . PRO A 1 132 ? 19.989 -19.255 0.148 1.00 54.94 132 PRO A O 1
ATOM 1063 N N . ALA A 1 133 ? 19.349 -20.041 2.159 1.00 56.59 133 ALA A N 1
ATOM 1064 C CA . ALA A 1 133 ? 20.122 -19.088 2.943 1.00 56.59 133 ALA A CA 1
ATOM 1065 C C . ALA A 1 133 ? 21.587 -19.551 2.999 1.00 56.59 133 ALA A C 1
ATOM 1067 O O . ALA A 1 133 ? 21.874 -20.731 3.200 1.00 56.59 133 ALA A O 1
ATOM 1068 N N . ARG A 1 134 ? 22.539 -18.635 2.787 1.00 55.94 134 ARG A N 1
ATOM 1069 C CA . ARG A 1 134 ? 23.963 -18.922 3.011 1.00 55.94 134 ARG A CA 1
ATOM 1070 C C . ARG A 1 134 ? 24.313 -18.618 4.461 1.00 55.94 134 ARG A C 1
ATOM 1072 O O . ARG A 1 134 ? 23.948 -17.563 4.963 1.00 55.94 134 ARG A O 1
ATOM 1079 N N . PHE A 1 135 ? 25.076 -19.497 5.099 1.00 54.75 135 PHE A N 1
ATOM 1080 C CA . PHE A 1 135 ? 25.638 -19.269 6.429 1.00 54.75 135 PHE A CA 1
ATOM 1081 C C . PHE A 1 135 ? 27.105 -18.823 6.269 1.00 54.75 135 PHE A C 1
ATOM 1083 O O . PHE A 1 135 ? 27.954 -19.617 5.870 1.00 54.75 135 PHE A O 1
ATOM 1090 N N . GLY A 1 136 ? 27.415 -17.537 6.490 1.00 5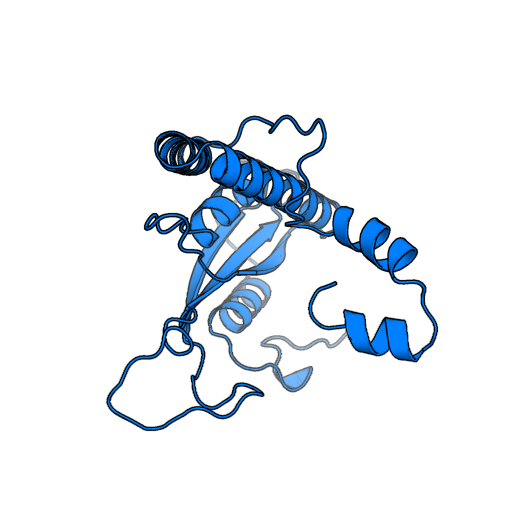7.19 136 GLY A N 1
ATOM 1091 C CA . GLY A 1 136 ? 28.780 -16.997 6.358 1.00 57.19 136 GLY A CA 1
ATOM 1092 C C . GLY A 1 136 ? 28.902 -15.477 6.575 1.00 57.19 136 GLY A C 1
ATOM 1093 O O . GLY A 1 136 ? 27.915 -14.758 6.512 1.00 57.19 136 GLY A O 1
ATOM 1094 N N . LYS A 1 137 ? 30.127 -14.984 6.834 1.00 52.47 137 LYS A N 1
ATOM 1095 C CA . LYS A 1 137 ? 30.456 -13.592 7.247 1.00 52.47 137 LYS A CA 1
ATOM 1096 C C . LYS A 1 137 ? 30.484 -12.529 6.129 1.00 52.47 137 LYS A C 1
ATOM 1098 O O . LYS A 1 137 ? 30.784 -11.374 6.413 1.00 52.47 137 LYS A O 1
ATOM 1103 N N . LYS A 1 138 ? 30.241 -12.889 4.865 1.00 50.28 138 LYS A N 1
ATOM 1104 C CA . LYS A 1 138 ? 30.262 -11.931 3.743 1.00 50.28 138 LYS A CA 1
ATOM 1105 C C . LYS A 1 138 ? 28.833 -11.578 3.342 1.00 50.28 138 LYS A C 1
ATOM 1107 O O . LYS A 1 138 ? 28.205 -12.352 2.623 1.00 50.28 138 LYS A O 1
ATOM 1112 N N . SER A 1 139 ? 28.365 -10.406 3.771 1.00 49.56 139 SER A N 1
ATOM 1113 C CA . SER A 1 139 ? 27.067 -9.851 3.383 1.00 49.56 139 SER A CA 1
ATOM 1114 C C . SER A 1 139 ? 27.039 -9.585 1.881 1.00 49.56 139 SER A C 1
ATOM 1116 O O . SER A 1 139 ? 27.616 -8.620 1.381 1.00 49.56 139 SER A O 1
ATOM 1118 N N . SER A 1 140 ? 26.403 -10.475 1.129 1.00 53.12 140 SER A N 1
ATOM 1119 C CA . SER A 1 140 ? 26.068 -10.190 -0.268 1.00 53.12 140 SER A CA 1
ATOM 1120 C C . SER A 1 140 ? 24.829 -9.287 -0.325 1.00 53.12 140 SER A C 1
ATOM 1122 O O . SER A 1 140 ? 23.991 -9.354 0.570 1.00 53.12 140 SER A O 1
ATOM 1124 N N . GLN A 1 141 ? 24.632 -8.522 -1.408 1.00 52.38 141 GLN A N 1
ATOM 1125 C CA . GLN A 1 141 ? 23.388 -7.753 -1.655 1.00 52.38 141 GLN A CA 1
ATOM 1126 C C . GLN A 1 141 ? 22.107 -8.616 -1.579 1.00 52.38 141 GLN A C 1
ATOM 1128 O O . GLN A 1 141 ? 20.995 -8.106 -1.470 1.00 52.38 141 GLN A O 1
ATOM 1133 N N . ILE A 1 142 ? 22.237 -9.947 -1.648 1.00 47.28 142 ILE A N 1
ATOM 1134 C CA . ILE A 1 142 ? 21.131 -10.896 -1.483 1.00 47.28 142 ILE A CA 1
ATOM 1135 C C . ILE A 1 142 ? 20.657 -10.967 -0.019 1.00 47.28 142 ILE A C 1
ATOM 1137 O O . ILE A 1 142 ? 19.469 -11.205 0.201 1.00 47.28 142 ILE A O 1
ATOM 1141 N N . GLU A 1 143 ? 21.550 -10.732 0.948 1.00 48.47 143 GLU A N 1
ATOM 1142 C CA . GLU A 1 143 ? 21.290 -10.737 2.398 1.00 48.47 143 GLU A CA 1
ATOM 1143 C C . GLU A 1 143 ? 20.786 -9.383 2.927 1.00 48.47 143 GLU A C 1
ATOM 1145 O O . GLU A 1 143 ? 20.161 -9.336 3.982 1.00 48.47 143 GLU A O 1
ATOM 1150 N N . GLU A 1 144 ? 20.952 -8.299 2.160 1.00 52.56 144 GLU A N 1
ATOM 1151 C CA . GLU A 1 144 ? 20.386 -6.962 2.438 1.00 52.56 144 GLU A CA 1
ATOM 1152 C C . GLU A 1 144 ? 18.876 -6.870 2.141 1.00 52.56 144 GLU A C 1
ATOM 1154 O O . GLU A 1 144 ? 18.270 -5.798 2.173 1.00 52.56 144 GLU A O 1
ATOM 1159 N N . ARG A 1 145 ? 18.235 -8.001 1.830 1.00 57.75 145 ARG A N 1
ATOM 1160 C CA . ARG A 1 145 ? 16.788 -8.067 1.635 1.00 57.75 145 ARG A CA 1
ATOM 1161 C C . ARG A 1 145 ? 16.060 -7.792 2.943 1.00 57.75 145 ARG A C 1
ATOM 1163 O O . ARG A 1 145 ? 16.392 -8.365 3.966 1.00 57.75 145 ARG A O 1
ATOM 1170 N N . MET A 1 146 ? 14.997 -7.004 2.843 1.00 63.25 146 MET A N 1
ATOM 1171 C CA . MET A 1 146 ? 14.059 -6.649 3.906 1.00 63.25 146 MET A CA 1
ATOM 1172 C C . MET A 1 146 ? 13.817 -7.776 4.927 1.00 63.25 146 MET A C 1
ATOM 1174 O O . MET A 1 146 ? 13.336 -8.852 4.564 1.00 63.25 146 MET A O 1
ATOM 1178 N N . HIS A 1 147 ? 14.159 -7.511 6.189 1.00 71.94 147 HIS A N 1
ATOM 1179 C CA . HIS A 1 147 ? 14.019 -8.433 7.332 1.00 71.94 147 HIS A CA 1
ATOM 1180 C C . HIS A 1 147 ? 12.783 -8.140 8.187 1.00 71.94 147 HIS A C 1
ATOM 1182 O O . HIS A 1 147 ? 12.461 -8.905 9.090 1.00 71.94 147 HIS A O 1
ATOM 1188 N N . HIS A 1 148 ? 12.088 -7.049 7.877 1.00 80.50 148 HIS A N 1
ATOM 1189 C CA . HIS A 1 148 ? 10.959 -6.536 8.635 1.00 80.50 148 HIS A CA 1
ATOM 1190 C C . HIS A 1 148 ? 9.816 -6.235 7.679 1.00 80.50 148 HIS A C 1
ATOM 1192 O O . HIS A 1 148 ? 10.007 -5.609 6.633 1.00 80.50 148 HIS A O 1
ATOM 1198 N N . GLU A 1 149 ? 8.633 -6.685 8.042 1.00 88.38 149 GLU A N 1
ATOM 1199 C CA . GLU A 1 149 ? 7.382 -6.223 7.466 1.00 88.38 149 GLU A CA 1
ATOM 1200 C C . GLU A 1 149 ? 6.527 -5.636 8.580 1.00 88.38 149 GLU A C 1
ATOM 1202 O O . GLU A 1 149 ? 6.785 -5.855 9.760 1.00 88.38 149 GLU A O 1
ATOM 1207 N N . TYR A 1 150 ? 5.524 -4.869 8.203 1.00 91.69 150 TYR A N 1
ATOM 1208 C CA . TYR A 1 150 ? 4.665 -4.164 9.131 1.00 91.69 150 TYR A CA 1
ATOM 1209 C C . TYR A 1 150 ? 3.224 -4.563 8.860 1.00 91.69 150 TYR A C 1
ATOM 1211 O O . TYR A 1 150 ? 2.807 -4.635 7.704 1.00 91.69 150 TYR A O 1
ATOM 1219 N N . VAL A 1 151 ? 2.478 -4.834 9.922 1.00 94.00 151 VAL A N 1
ATOM 1220 C CA . VAL A 1 151 ? 1.042 -5.095 9.891 1.00 94.00 151 VAL A CA 1
ATOM 1221 C C . VAL A 1 151 ? 0.340 -3.814 10.314 1.00 94.00 151 VAL A C 1
ATOM 1223 O O . VAL A 1 151 ? 0.518 -3.361 11.442 1.00 94.00 151 VAL A O 1
ATOM 1226 N N . ILE A 1 152 ? -0.426 -3.226 9.403 1.00 96.19 152 ILE A N 1
ATOM 1227 C CA . ILE A 1 152 ? -1.263 -2.054 9.652 1.00 96.19 152 ILE A CA 1
ATOM 1228 C C . ILE A 1 152 ? -2.658 -2.570 9.994 1.00 96.19 152 ILE A C 1
ATOM 1230 O O . ILE A 1 152 ? -3.314 -3.157 9.133 1.00 96.19 152 ILE A O 1
ATOM 1234 N N . GLY A 1 153 ? -3.077 -2.391 11.243 1.00 94.06 153 GLY A N 1
ATOM 1235 C CA . GLY A 1 153 ? -4.423 -2.681 11.722 1.00 94.06 153 GLY A CA 1
ATOM 1236 C C . GLY A 1 153 ? -5.320 -1.457 11.575 1.00 94.06 153 GLY A C 1
ATOM 1237 O O . GLY A 1 153 ? -4.995 -0.384 12.087 1.00 94.06 153 GLY A O 1
ATOM 1238 N N . LEU A 1 154 ? -6.431 -1.633 10.871 1.00 95.19 154 LEU A N 1
ATOM 1239 C CA . LEU A 1 154 ? -7.397 -0.600 10.516 1.00 95.19 154 LEU A CA 1
ATOM 1240 C C . LEU A 1 154 ? -8.796 -1.028 10.966 1.00 95.19 154 LEU A C 1
ATOM 1242 O O . LEU A 1 154 ? -9.104 -2.222 10.955 1.00 95.19 154 LEU A O 1
ATOM 1246 N N . LEU A 1 155 ? -9.653 -0.065 11.286 1.00 94.44 155 LEU A N 1
ATOM 1247 C CA . LEU A 1 155 ? -11.073 -0.279 11.562 1.00 94.44 155 LEU A CA 1
ATOM 1248 C C . LEU A 1 155 ? -11.903 0.619 10.645 1.00 94.44 155 LEU A C 1
ATOM 1250 O O . LEU A 1 155 ? -11.592 1.798 10.487 1.00 94.44 155 LEU A O 1
ATOM 1254 N N . LYS A 1 156 ? -12.932 0.068 9.994 1.00 93.06 156 LYS A N 1
ATOM 1255 C CA . LYS A 1 156 ? -13.911 0.893 9.281 1.00 93.06 156 LYS A CA 1
ATOM 1256 C C . LYS A 1 156 ? -14.905 1.454 10.302 1.00 93.06 156 LYS A C 1
ATOM 1258 O O . LYS A 1 156 ? -15.618 0.641 10.878 1.00 93.06 156 LYS A O 1
ATOM 1263 N N . PRO A 1 157 ? -15.015 2.775 10.489 1.00 89.25 157 PRO A N 1
ATOM 1264 C CA . PRO A 1 157 ? -15.937 3.329 11.473 1.00 89.25 157 PRO A CA 1
ATOM 1265 C C . PRO A 1 157 ? -17.402 3.115 11.066 1.00 89.25 157 PRO A C 1
ATOM 1267 O O . PRO A 1 157 ? -17.741 3.056 9.873 1.00 89.25 157 PRO A O 1
ATOM 1270 N N . GLU A 1 158 ? -18.295 3.046 12.052 1.00 81.88 158 GLU A N 1
ATOM 1271 C CA . GLU A 1 158 ? -19.727 3.195 11.818 1.00 81.88 158 GLU A CA 1
ATOM 1272 C C . GLU A 1 158 ? -20.065 4.552 11.191 1.00 81.88 158 GLU A C 1
ATOM 1274 O O . GLU A 1 158 ? -19.655 5.619 11.653 1.00 81.88 158 GLU A O 1
ATOM 1279 N N . ALA A 1 159 ? -20.849 4.514 10.109 1.00 63.19 159 ALA A N 1
ATOM 1280 C CA . ALA A 1 159 ? -21.344 5.711 9.448 1.00 63.19 159 ALA A CA 1
ATOM 1281 C C . ALA A 1 159 ? -22.377 6.404 10.354 1.00 63.19 159 ALA A C 1
ATOM 1283 O O . ALA A 1 159 ? -23.573 6.151 10.238 1.00 63.19 159 ALA A O 1
ATOM 1284 N N . GLY A 1 160 ? -21.912 7.262 11.267 1.00 50.34 160 GLY A N 1
ATOM 1285 C CA . GLY A 1 160 ? -22.799 8.029 12.145 1.00 50.34 160 GLY A CA 1
ATOM 1286 C C . GLY A 1 160 ? -22.217 8.575 13.449 1.00 50.34 160 GLY A C 1
ATOM 1287 O O . GLY A 1 160 ? -22.890 9.399 14.057 1.00 50.34 160 GLY A O 1
ATOM 1288 N N . ASN A 1 161 ? -21.006 8.202 13.875 1.00 42.44 161 ASN A N 1
ATOM 1289 C CA . ASN A 1 161 ? -20.473 8.649 15.168 1.00 42.44 161 ASN A CA 1
ATOM 1290 C C . ASN A 1 161 ? -19.147 9.411 15.045 1.00 42.44 161 ASN A C 1
ATOM 1292 O O . ASN A 1 161 ? -18.067 8.901 15.335 1.00 42.44 161 ASN A O 1
ATOM 1296 N N . GLU A 1 162 ? -19.247 10.713 14.773 1.00 42.62 162 GLU A N 1
ATOM 1297 C CA . GLU A 1 162 ? -18.395 11.638 15.517 1.00 42.62 162 GLU A CA 1
ATOM 1298 C C . GLU A 1 162 ? -18.769 11.476 17.004 1.00 42.62 162 GLU A C 1
ATOM 1300 O O . GLU A 1 162 ? -19.775 12.025 17.445 1.00 42.62 162 GLU A O 1
ATOM 1305 N N . ARG A 1 163 ? -17.947 10.733 17.765 1.00 44.41 163 ARG A N 1
ATOM 1306 C CA . ARG A 1 163 ? -18.036 10.454 19.223 1.00 44.41 163 ARG A CA 1
ATOM 1307 C C . ARG A 1 163 ? -18.809 9.189 19.627 1.00 44.41 163 ARG A C 1
ATOM 1309 O O . ARG A 1 163 ? -19.916 9.273 20.139 1.00 44.41 163 ARG A O 1
ATOM 1316 N N . ALA A 1 164 ? -18.141 8.038 19.564 1.00 36.69 164 ALA A N 1
ATOM 1317 C CA . ALA A 1 164 ? -18.399 6.928 20.491 1.00 36.69 164 ALA A CA 1
ATOM 1318 C C . ALA A 1 164 ? -17.172 6.010 20.635 1.00 36.69 164 ALA A C 1
ATOM 1320 O O . ALA A 1 164 ? -17.265 4.795 20.523 1.00 36.69 164 ALA A O 1
ATOM 1321 N N . ILE A 1 165 ? -15.996 6.577 20.930 1.00 37.72 165 ILE A N 1
ATOM 1322 C CA . ILE A 1 165 ? -14.975 5.801 21.650 1.00 37.72 165 ILE A CA 1
ATOM 1323 C C . ILE A 1 165 ? -15.424 5.791 23.109 1.00 37.72 165 ILE A C 1
ATOM 1325 O O . ILE A 1 165 ? -14.935 6.586 23.905 1.00 37.72 165 ILE A O 1
ATOM 1329 N N . GLN A 1 166 ? -16.433 4.984 23.425 1.00 43.44 166 GLN A N 1
ATOM 1330 C CA . GLN A 1 166 ? -16.691 4.486 24.771 1.00 43.44 166 GLN A CA 1
ATOM 1331 C C . GLN A 1 166 ? -17.807 3.443 24.724 1.00 43.44 166 GLN A C 1
ATOM 1333 O O . GLN A 1 166 ? -18.976 3.767 24.568 1.00 43.44 166 GLN A O 1
ATOM 1338 N N . GLU A 1 167 ? -17.356 2.208 24.932 1.00 49.28 167 GLU A N 1
ATOM 1339 C CA . GLU A 1 167 ? -18.066 1.125 25.602 1.00 49.28 167 GLU A CA 1
ATOM 1340 C C . GLU A 1 167 ? -19.157 0.354 24.838 1.00 49.28 167 GLU A C 1
ATOM 1342 O O . GLU A 1 167 ? -20.217 0.865 24.496 1.00 49.28 167 GLU A O 1
ATOM 1347 N N . LEU A 1 168 ? -18.872 -0.957 24.784 1.00 41.47 168 LEU A N 1
ATOM 1348 C CA . LEU A 1 168 ? -19.760 -2.123 24.721 1.00 41.47 168 LEU A CA 1
ATOM 1349 C C . LEU A 1 168 ? -19.871 -2.792 23.338 1.00 41.47 168 LEU A C 1
ATOM 1351 O O . LEU A 1 168 ? -20.469 -2.267 22.410 1.00 41.47 168 LEU A O 1
ATOM 1355 N N . ASP A 1 169 ? -19.300 -4.005 23.291 1.00 45.84 169 ASP A N 1
ATOM 1356 C CA . ASP A 1 169 ? -19.386 -5.072 22.271 1.00 45.84 169 ASP A CA 1
ATOM 1357 C C . ASP A 1 169 ? -18.250 -5.226 21.232 1.00 45.84 169 ASP A C 1
ATOM 1359 O O . ASP A 1 169 ? -18.320 -6.060 20.333 1.00 45.84 169 ASP A O 1
ATOM 1363 N N . ASN A 1 170 ? -17.132 -4.510 21.400 1.00 58.34 170 ASN A N 1
ATOM 1364 C CA . ASN A 1 170 ? -15.995 -4.553 20.463 1.00 58.34 170 ASN A CA 1
ATOM 1365 C C . ASN A 1 170 ? -14.837 -5.497 20.879 1.00 58.34 170 ASN A C 1
ATOM 1367 O O . ASN A 1 170 ? -13.786 -5.513 20.237 1.00 58.34 170 ASN A O 1
ATOM 1371 N N . GLU A 1 171 ? -14.990 -6.287 21.951 1.00 60.00 171 GLU A N 1
ATOM 1372 C CA . GLU A 1 171 ? -13.893 -7.132 22.460 1.00 60.00 171 GLU A CA 1
ATOM 1373 C C . GLU A 1 171 ? -13.450 -8.181 21.437 1.00 60.00 171 GLU A C 1
ATOM 1375 O O . GLU A 1 171 ? -12.262 -8.275 21.148 1.00 60.00 171 GLU A O 1
ATOM 1380 N N . SER A 1 172 ? -14.375 -8.898 20.794 1.00 60.88 172 SER A N 1
ATOM 1381 C CA . SER A 1 172 ? -14.013 -9.963 19.846 1.00 60.88 172 SER A CA 1
ATOM 1382 C C . SER A 1 172 ? -13.334 -9.447 18.574 1.00 60.88 172 SER A C 1
ATOM 1384 O O . SER A 1 172 ? -12.475 -10.122 18.006 1.00 60.88 172 SER A O 1
ATOM 1386 N N . GLN A 1 173 ? -13.693 -8.251 18.100 1.00 57.16 173 GLN A N 1
ATOM 1387 C CA . GLN A 1 173 ? -13.055 -7.661 16.920 1.00 57.16 173 GLN A CA 1
ATOM 1388 C C . GLN A 1 173 ? -11.697 -7.050 17.265 1.00 57.16 173 GLN A C 1
ATOM 1390 O O . GLN A 1 173 ? -10.757 -7.193 16.481 1.00 57.16 173 GLN A O 1
ATOM 1395 N N . TYR A 1 174 ? -11.577 -6.428 18.442 1.00 63.31 174 TYR A N 1
ATOM 1396 C CA . TYR A 1 174 ? -10.296 -5.988 18.984 1.00 63.31 174 TYR A CA 1
ATOM 1397 C C . TYR A 1 174 ? -9.353 -7.178 19.180 1.00 63.31 174 TYR A C 1
ATOM 1399 O O . TYR A 1 174 ? -8.211 -7.131 18.738 1.00 63.31 174 TYR A O 1
ATOM 1407 N N . GLU A 1 175 ? -9.849 -8.285 19.732 1.00 63.50 175 GLU A N 1
ATOM 1408 C CA . GLU A 1 175 ? -9.086 -9.513 19.948 1.00 63.50 175 GLU A CA 1
ATOM 1409 C C . GLU A 1 175 ? -8.708 -10.195 18.623 1.00 63.50 175 GLU A C 1
ATOM 1411 O O . GLU A 1 175 ? -7.588 -10.690 18.466 1.00 63.50 175 GLU A O 1
ATOM 1416 N N . MET A 1 176 ? -9.583 -10.158 17.610 1.00 63.22 176 MET A N 1
ATOM 1417 C CA . MET A 1 176 ? -9.244 -10.602 16.254 1.00 63.22 176 MET A CA 1
ATOM 1418 C C . MET A 1 176 ? -8.142 -9.741 15.641 1.00 63.22 176 MET A C 1
ATOM 1420 O O . MET A 1 176 ? -7.207 -10.266 15.032 1.00 63.22 176 MET A O 1
ATOM 1424 N N . LEU A 1 177 ? -8.242 -8.421 15.787 1.00 59.56 177 LEU A N 1
ATOM 1425 C CA . LEU A 1 177 ? -7.250 -7.493 15.272 1.00 59.56 177 LEU A CA 1
ATOM 1426 C C . LEU A 1 177 ? -5.914 -7.675 15.997 1.00 59.56 177 LEU A C 1
ATOM 1428 O O . LEU A 1 177 ? -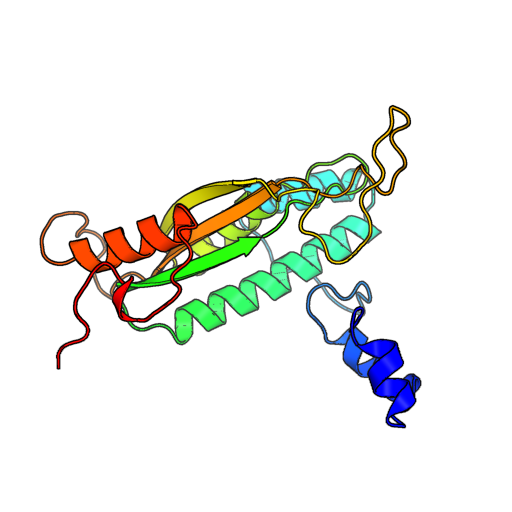4.893 -7.796 15.327 1.00 59.56 177 LEU A O 1
ATOM 1432 N N . GLU A 1 178 ? -5.911 -7.785 17.325 1.00 63.69 178 GLU A N 1
ATOM 1433 C CA . GLU A 1 178 ? -4.730 -8.142 18.115 1.00 63.69 178 GLU A CA 1
ATOM 1434 C C . GLU A 1 178 ? -4.134 -9.463 17.629 1.00 63.69 178 GLU A C 1
ATOM 1436 O O . GLU A 1 178 ? -2.945 -9.523 17.339 1.00 63.69 178 GLU A O 1
ATOM 1441 N N . THR A 1 179 ? -4.949 -10.494 17.402 1.00 63.47 179 THR A N 1
ATOM 1442 C CA . THR A 1 179 ? -4.483 -11.792 16.888 1.00 63.47 179 THR A CA 1
ATOM 1443 C C . THR A 1 179 ? -3.812 -11.666 15.513 1.00 63.47 179 THR A C 1
ATOM 1445 O O . THR A 1 179 ? -2.738 -12.237 15.279 1.00 63.47 179 THR A O 1
ATOM 1448 N N . LEU A 1 180 ? -4.402 -10.885 14.600 1.00 60.88 180 LEU A N 1
ATOM 1449 C CA . LEU A 1 180 ? -3.846 -10.606 13.269 1.00 60.88 180 LEU A CA 1
ATOM 1450 C C . LEU A 1 180 ? -2.547 -9.782 13.342 1.00 60.88 180 LEU A C 1
ATOM 1452 O O . LEU A 1 180 ? -1.621 -10.011 12.558 1.00 60.88 180 LEU A O 1
ATOM 1456 N N . VAL A 1 181 ? -2.472 -8.842 14.285 1.00 59.75 181 VAL A N 1
ATOM 1457 C CA . VAL A 1 181 ? -1.362 -7.901 14.499 1.00 59.75 181 VAL A CA 1
ATOM 1458 C C . VAL A 1 181 ? -0.184 -8.550 15.241 1.00 59.75 181 VAL A C 1
ATOM 1460 O O . VAL A 1 181 ? 0.974 -8.276 14.915 1.00 59.75 181 VAL A O 1
ATOM 1463 N N . GLU A 1 182 ? -0.451 -9.449 16.187 1.00 61.16 182 GLU A N 1
ATOM 1464 C CA . GLU A 1 182 ? 0.539 -10.282 16.884 1.00 61.16 182 GLU A CA 1
ATOM 1465 C C . GLU A 1 182 ? 1.098 -11.393 15.984 1.00 61.16 182 GLU A C 1
ATOM 1467 O O . GLU A 1 182 ? 2.159 -11.959 16.257 1.00 61.16 182 GLU A O 1
ATOM 1472 N N . GLY A 1 183 ? 0.408 -11.710 14.884 1.00 49.59 183 GLY A N 1
ATOM 1473 C CA . GLY A 1 183 ? 0.853 -12.715 13.928 1.00 49.59 183 GLY A CA 1
ATOM 1474 C C . GLY A 1 183 ? 0.754 -14.146 14.457 1.00 49.59 183 GLY A C 1
ATOM 1475 O O . GLY A 1 183 ? 1.485 -15.020 13.973 1.00 49.59 183 GLY A O 1
ATOM 1476 N N . ARG A 1 184 ? -0.148 -14.418 15.416 1.00 53.97 184 ARG A N 1
ATOM 1477 C CA . ARG A 1 184 ? -0.501 -15.802 15.754 1.00 53.97 184 ARG A CA 1
ATOM 1478 C C . ARG A 1 184 ? -1.088 -16.445 14.502 1.00 53.97 184 ARG A C 1
ATOM 1480 O O . ARG A 1 184 ? -1.998 -15.923 13.864 1.00 53.97 184 ARG A O 1
ATOM 1487 N N . ARG A 1 185 ? -0.512 -17.574 14.094 1.00 45.59 185 ARG A N 1
ATOM 1488 C CA . ARG A 1 185 ? -0.972 -18.311 12.918 1.00 45.59 185 ARG A CA 1
ATOM 1489 C C . ARG A 1 185 ? -2.311 -18.963 13.263 1.00 45.59 185 ARG A C 1
ATOM 1491 O O . ARG A 1 185 ? -2.299 -20.007 13.906 1.00 45.59 185 ARG A O 1
ATOM 1498 N N . LEU A 1 186 ? -3.413 -18.363 12.814 1.00 51.47 186 LEU A N 1
ATOM 1499 C CA . LEU A 1 186 ? -4.719 -19.019 12.736 1.00 51.47 186 LEU A CA 1
ATOM 1500 C C . LEU A 1 186 ? -4.562 -20.211 11.782 1.00 51.47 186 LEU A C 1
ATOM 1502 O O . LEU A 1 186 ? -4.351 -20.032 10.579 1.00 51.47 186 LEU A O 1
ATOM 1506 N N . ARG A 1 187 ? -4.490 -21.422 12.334 1.00 46.12 187 ARG A N 1
ATOM 1507 C CA . ARG A 1 187 ? -4.341 -22.675 11.584 1.00 46.12 187 ARG A CA 1
ATOM 1508 C C . ARG A 1 187 ? -5.704 -23.262 11.244 1.00 46.12 187 ARG A C 1
ATOM 1510 O O . ARG A 1 187 ? -5.815 -23.865 10.182 1.00 46.12 187 ARG A O 1
ATOM 1517 N N . ASP A 1 188 ? -6.694 -23.031 12.098 1.00 47.56 188 ASP A N 1
ATOM 1518 C CA . ASP A 1 188 ? -8.078 -23.458 11.922 1.00 47.56 188 ASP A CA 1
ATOM 1519 C C . ASP A 1 188 ? -9.074 -22.391 12.385 1.00 47.56 188 ASP A C 1
ATOM 1521 O O . ASP A 1 188 ? -8.719 -21.437 13.076 1.00 47.56 188 ASP A O 1
ATOM 1525 N N . ILE A 1 189 ? -10.347 -22.571 12.021 1.00 50.72 189 ILE A N 1
ATOM 1526 C CA . ILE A 1 189 ? -11.433 -21.665 12.425 1.00 50.72 189 ILE A CA 1
ATOM 1527 C C . ILE A 1 189 ? -11.624 -21.622 13.953 1.00 50.72 189 ILE A C 1
ATOM 1529 O O . ILE A 1 189 ? -12.085 -20.622 14.486 1.00 50.72 189 ILE A O 1
ATOM 1533 N N . ALA A 1 190 ? -11.210 -22.687 14.647 1.00 53.28 190 ALA A N 1
ATOM 1534 C CA . ALA A 1 190 ? -11.220 -22.808 16.104 1.00 53.28 190 ALA A CA 1
ATOM 1535 C C . ALA A 1 190 ? -10.092 -22.022 16.801 1.00 53.28 190 ALA A C 1
ATOM 1537 O O . ALA A 1 190 ? -10.098 -21.912 18.021 1.00 53.28 190 ALA A O 1
ATOM 1538 N N . ASP A 1 191 ? -9.120 -21.493 16.049 1.00 53.50 191 ASP A N 1
ATOM 1539 C CA . ASP A 1 191 ? -8.089 -20.604 16.600 1.00 53.50 191 ASP A CA 1
ATOM 1540 C C . ASP A 1 191 ? -8.572 -19.143 16.675 1.00 53.50 191 ASP A C 1
ATOM 1542 O O . ASP A 1 191 ? -7.826 -18.274 17.132 1.00 53.50 191 ASP A O 1
ATOM 1546 N N . LEU A 1 192 ? -9.785 -18.853 16.183 1.00 54.34 192 LEU A N 1
ATOM 1547 C CA . LEU A 1 192 ? -10.385 -17.532 16.309 1.00 54.34 192 LEU A CA 1
ATOM 1548 C C . LEU A 1 192 ? -10.736 -17.263 17.781 1.00 54.34 192 LEU A C 1
ATOM 1550 O O . LEU A 1 192 ? -11.250 -18.153 18.455 1.00 54.34 192 LEU A O 1
ATOM 1554 N N . PRO A 1 193 ? -10.508 -16.038 18.277 1.00 54.28 193 PRO A N 1
ATOM 1555 C CA . PRO A 1 193 ? -10.781 -15.681 19.670 1.00 54.28 193 PRO A CA 1
ATOM 1556 C C . PRO A 1 193 ? -12.278 -15.621 20.038 1.00 54.28 193 PRO A C 1
ATOM 1558 O O . PRO A 1 193 ? -12.633 -15.257 21.151 1.00 54.28 193 PRO A O 1
ATOM 1561 N N . PHE A 1 194 ? -13.173 -15.973 19.116 1.00 54.28 194 PHE A N 1
ATOM 1562 C CA . PHE A 1 194 ? -14.617 -15.965 19.316 1.00 54.28 194 PHE A CA 1
ATOM 1563 C C . PHE A 1 194 ? -15.258 -17.154 18.593 1.00 54.28 194 PHE A C 1
ATOM 1565 O O . PHE A 1 194 ? -14.821 -17.549 17.508 1.00 54.28 194 PHE A O 1
ATOM 1572 N N . ASP A 1 195 ? -16.314 -17.711 19.186 1.00 47.75 195 ASP A N 1
ATOM 1573 C CA . ASP A 1 195 ? -17.085 -18.800 18.587 1.00 47.75 195 ASP A CA 1
ATOM 1574 C C . ASP A 1 195 ? -17.887 -18.295 17.376 1.00 47.75 195 ASP A C 1
ATOM 1576 O O . ASP A 1 195 ? -18.634 -17.323 17.458 1.00 47.75 195 ASP A O 1
ATOM 1580 N N . LEU A 1 196 ? -17.786 -18.997 16.244 1.00 44.41 196 LEU A N 1
ATOM 1581 C CA . LEU A 1 196 ? -18.619 -18.763 15.052 1.00 44.41 196 LEU A CA 1
ATOM 1582 C C . LEU A 1 196 ? -19.979 -19.479 15.122 1.00 44.41 196 LEU A C 1
ATOM 1584 O O . LEU A 1 196 ? -20.575 -19.777 14.085 1.00 44.41 196 LEU A O 1
ATOM 1588 N N . ALA A 1 197 ? -20.461 -19.797 16.322 1.00 36.72 197 ALA A N 1
ATOM 1589 C CA . ALA A 1 197 ? -21.754 -20.440 16.491 1.00 36.72 197 ALA A CA 1
ATOM 1590 C C . ALA A 1 197 ? -22.880 -19.465 16.095 1.00 36.72 197 ALA A C 1
ATOM 1592 O O . ALA A 1 197 ? -23.200 -18.536 16.834 1.00 36.72 197 ALA A O 1
ATOM 1593 N N . ILE A 1 198 ? -23.449 -19.687 14.907 1.00 38.47 198 ILE A N 1
ATOM 1594 C CA . ILE A 1 198 ? -24.808 -19.262 14.543 1.00 38.47 198 ILE A CA 1
ATOM 1595 C C . ILE A 1 198 ? -25.767 -20.360 14.994 1.00 38.47 198 ILE A C 1
ATOM 1597 O O . ILE A 1 198 ? -25.458 -21.542 14.708 1.00 38.47 198 ILE A O 1
#